Protein AF-A0A4X2LK78-F1 (afdb_monomer)

Mean predicted aligned error: 21.24 Å

Foldseek 3Di:
DDDDDDDDDPDPPVVVVVVPDDDDDDDDDDDDDDDDDDDDDDDDDDDDDDDDDPPPPVVVVVVVVVVVVVVVVVVVVVVVVVVVVVVVVVVVVVVVVVVVVVPDDPPCDDPVRVVVVVVVVVVVVVVVVVVVVVVVVVVVVVVVVVVLVVVLVVVDPVNVVVVVVVVVVVVVVVVVVVVVVVVVVVVVVVVVVVVVVVVVVVVVVVVVVVVVVVVVVVVVVVVCVVPDPVVVVVVVVVVVVLVVLLVVLVVVVVVCVVVVPPQVVDPVSVVVNVVSVPRPDDD

Solvent-accessible surface area (backbone atoms only — not comparable to full-atom values): 16956 Å² total; per-residue (Å²): 138,89,81,91,84,87,87,90,87,77,75,67,70,64,60,62,62,66,77,73,69,81,80,83,80,83,78,88,82,90,82,90,81,87,80,89,82,89,82,89,84,85,86,88,83,91,88,90,83,93,88,84,76,81,68,72,57,60,59,51,50,55,56,49,50,52,49,49,53,51,52,50,50,52,49,52,53,51,51,52,51,52,51,52,52,50,52,52,48,51,53,51,52,54,49,52,52,54,55,60,53,71,76,46,79,72,75,87,62,53,71,66,58,51,51,53,49,49,54,53,48,51,53,50,48,52,50,52,48,52,50,50,51,51,51,50,51,52,50,52,52,52,54,49,51,51,53,50,50,65,50,48,72,66,68,44,76,66,33,54,53,51,50,53,52,51,52,52,51,50,55,49,51,54,52,50,52,52,51,52,49,54,49,52,58,48,50,51,52,49,51,52,50,52,51,52,51,51,52,52,49,54,52,50,52,54,50,50,53,50,53,52,52,52,51,51,50,52,49,52,53,52,51,52,52,67,70,26,71,62,51,52,49,51,51,52,52,52,50,52,53,50,53,51,50,50,50,51,47,53,51,51,53,49,50,47,61,72,67,66,55,69,45,83,76,40,71,68,56,39,51,52,53,59,53,63,67,56,67,90,76,73,133

Sequence (283 aa):
MSGNLGAEAWGEEELVRRSLRPAPTPSGDAGNYALDTSAQRAMPGSSSRDESPPAASYRKESREEERREEDEDCNMVRQLLRIKDQIKQQLLEYKAEVEASKERPTEELAEGDLLQRIEDLERKMEGVKIELEMKTLALRRVQVAHALQKKLEKKDSESESILAILKNILTLNSSILKAQQQTRDLEEKMLEVKKKRLMFKKAGEAKLLEIQAENKKKKDELNILKNSALLTKMKKSLQKEIDSTTIIQNVFQHIVMAAKIDWAADPALKALILQLEKNLSFI

Organism: Vombatus ursinus (NCBI:txid29139)

Structure (mmCIF, N/CA/C/O backbone):
data_AF-A0A4X2LK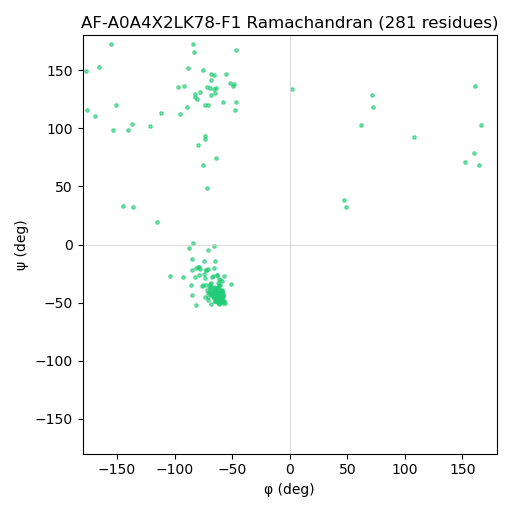78-F1
#
_entry.id   AF-A0A4X2LK78-F1
#
loop_
_atom_site.group_PDB
_atom_site.id
_atom_site.type_symbol
_atom_site.label_atom_id
_atom_site.label_alt_id
_atom_site.label_comp_id
_atom_site.label_asym_id
_atom_site.label_entity_id
_atom_site.label_seq_id
_atom_site.pdbx_PDB_ins_code
_atom_site.Cartn_x
_atom_site.Cartn_y
_atom_site.Cartn_z
_atom_site.occupancy
_atom_site.B_iso_or_equiv
_atom_site.auth_seq_id
_atom_site.auth_comp_id
_atom_site.auth_asym_id
_atom_site.auth_atom_id
_atom_site.pdbx_PDB_model_num
ATOM 1 N N . MET A 1 1 ? 41.255 22.642 12.472 1.00 43.09 1 MET A N 1
ATOM 2 C CA . MET A 1 1 ? 39.903 23.179 12.725 1.00 43.09 1 MET A CA 1
ATOM 3 C C . MET A 1 1 ? 38.983 21.994 12.935 1.00 43.09 1 MET A C 1
ATOM 5 O O . MET A 1 1 ? 38.620 21.333 11.974 1.00 43.09 1 MET A O 1
ATOM 9 N N . SER A 1 2 ? 38.747 21.657 14.200 1.00 39.56 2 SER A N 1
ATOM 10 C CA . SER A 1 2 ? 37.905 20.536 14.619 1.00 39.56 2 SER A CA 1
ATOM 11 C C . SER A 1 2 ? 36.438 20.957 14.563 1.00 39.56 2 SER A C 1
ATOM 13 O O . SER A 1 2 ? 36.078 21.970 15.158 1.00 39.56 2 SER A O 1
ATOM 15 N N . GLY A 1 3 ? 35.614 20.198 13.841 1.00 36.16 3 GLY A N 1
ATOM 16 C CA . GLY A 1 3 ? 34.162 20.351 13.795 1.00 36.16 3 GLY A CA 1
ATOM 17 C C . GLY A 1 3 ? 33.507 19.151 14.465 1.00 36.16 3 GLY A C 1
ATOM 18 O O . GLY A 1 3 ? 33.649 18.025 14.003 1.00 36.16 3 GLY A O 1
ATOM 19 N N . ASN A 1 4 ? 32.861 19.425 15.589 1.00 34.84 4 ASN A N 1
ATOM 20 C CA . ASN A 1 4 ? 32.240 18.506 16.529 1.00 34.84 4 ASN A CA 1
ATOM 21 C C . ASN A 1 4 ? 30.964 17.878 15.922 1.00 34.84 4 ASN A C 1
ATOM 23 O O . ASN A 1 4 ? 30.035 18.608 15.585 1.00 34.84 4 ASN A O 1
ATOM 27 N N . LEU A 1 5 ? 30.905 16.550 15.790 1.00 43.16 5 LEU A N 1
ATOM 28 C CA . LEU A 1 5 ? 29.695 15.789 15.446 1.00 43.16 5 LEU A CA 1
ATOM 29 C C . LEU A 1 5 ? 29.435 14.804 16.583 1.00 43.16 5 LEU A C 1
ATOM 31 O O . LEU A 1 5 ? 30.113 13.785 16.686 1.00 43.16 5 LEU A O 1
ATOM 35 N N . GLY A 1 6 ? 28.480 15.122 17.451 1.00 43.50 6 GLY A N 1
ATOM 36 C CA . GLY A 1 6 ? 28.115 14.224 18.539 1.00 43.50 6 GLY A CA 1
ATOM 37 C C . GLY A 1 6 ? 27.287 14.891 19.623 1.00 43.50 6 GLY A C 1
ATOM 38 O O . GLY A 1 6 ? 27.785 15.072 20.724 1.00 43.50 6 GLY A O 1
ATOM 39 N N . ALA A 1 7 ? 26.045 15.257 19.316 1.00 46.19 7 ALA A N 1
ATOM 40 C CA . ALA A 1 7 ? 24.964 15.399 20.292 1.00 46.19 7 ALA A CA 1
ATOM 41 C C . ALA A 1 7 ? 23.678 15.730 19.532 1.00 46.19 7 ALA A C 1
ATOM 43 O O . ALA A 1 7 ? 23.643 16.763 18.881 1.00 46.19 7 ALA A O 1
ATOM 44 N N . GLU A 1 8 ? 22.689 14.833 19.592 1.00 46.94 8 GLU A N 1
ATOM 45 C CA . GLU A 1 8 ? 21.230 15.057 19.464 1.00 46.94 8 GLU A CA 1
ATOM 46 C C . GLU A 1 8 ? 20.561 13.789 18.906 1.00 46.94 8 GLU A C 1
ATOM 48 O O . GLU A 1 8 ? 20.144 13.714 17.757 1.00 46.94 8 GLU A O 1
ATOM 53 N N . ALA A 1 9 ? 20.497 12.743 19.733 1.00 46.12 9 ALA A N 1
ATOM 54 C CA . ALA A 1 9 ? 19.723 11.532 19.438 1.00 46.12 9 ALA A CA 1
ATOM 55 C C . ALA A 1 9 ? 19.095 10.925 20.708 1.00 46.12 9 ALA A C 1
ATOM 57 O O . ALA A 1 9 ? 18.976 9.713 20.822 1.00 46.12 9 ALA A O 1
ATOM 58 N N . TRP A 1 10 ? 18.717 11.764 21.680 1.00 45.78 10 TRP A N 1
ATOM 59 C CA . TRP A 1 10 ? 18.150 11.316 22.965 1.00 45.78 10 TRP A CA 1
ATOM 60 C C . TRP A 1 10 ? 16.924 12.136 23.405 1.00 45.78 10 TRP A C 1
ATOM 62 O O . TRP A 1 10 ? 16.702 12.348 24.588 1.00 45.78 10 TRP A O 1
ATOM 72 N N . GLY A 1 11 ? 16.123 12.637 22.458 1.00 43.59 11 GLY A N 1
ATOM 73 C CA . GLY A 1 11 ? 14.942 13.456 22.777 1.00 43.59 11 GLY A CA 1
ATOM 74 C C . GLY A 1 11 ? 13.621 12.689 22.901 1.00 43.59 11 GLY A C 1
ATOM 75 O O . GLY A 1 11 ? 12.731 13.123 23.629 1.00 43.59 11 GLY A O 1
ATOM 76 N N . GLU A 1 12 ? 13.465 11.558 22.206 1.00 45.84 12 GLU A N 1
ATOM 77 C CA . GLU A 1 12 ? 12.134 10.954 22.011 1.00 45.84 12 GLU A CA 1
ATOM 78 C C . GLU A 1 12 ? 11.859 9.724 22.895 1.00 45.84 12 GLU A C 1
ATOM 80 O O . GLU A 1 12 ? 10.714 9.505 23.291 1.00 45.84 12 GLU A O 1
ATOM 85 N N . GLU A 1 13 ? 12.880 8.968 23.317 1.00 45.25 13 GLU A N 1
ATOM 86 C CA . GLU A 1 13 ? 12.677 7.806 24.206 1.00 45.25 13 GLU A CA 1
ATOM 87 C C . GLU A 1 13 ? 12.366 8.191 25.664 1.00 45.25 13 GLU A C 1
ATOM 89 O O . GLU A 1 13 ? 11.699 7.446 26.390 1.00 45.25 13 GLU A O 1
ATOM 94 N N . GLU A 1 14 ? 12.797 9.371 26.110 1.00 45.31 14 GLU A N 1
ATOM 95 C CA . GLU A 1 14 ? 12.619 9.819 27.497 1.00 45.31 14 GLU A CA 1
ATOM 96 C C . GLU A 1 14 ? 11.227 10.409 27.769 1.00 45.31 14 GLU A C 1
ATOM 98 O O . GLU A 1 14 ? 10.744 10.395 28.906 1.00 45.31 14 GLU A O 1
ATOM 103 N N . LEU A 1 15 ? 10.524 10.829 26.713 1.00 48.81 15 LEU A N 1
ATOM 104 C CA . LEU A 1 15 ? 9.134 11.280 26.785 1.00 48.81 15 LEU A CA 1
ATOM 105 C C . LEU A 1 15 ? 8.158 10.104 26.937 1.00 48.81 15 LEU A C 1
ATOM 107 O O . LEU A 1 15 ? 7.191 10.204 27.691 1.00 48.81 15 LEU A O 1
ATOM 111 N N . VAL A 1 16 ? 8.458 8.957 26.319 1.00 54.28 16 VAL A N 1
ATOM 112 C CA . VAL A 1 16 ? 7.629 7.743 26.418 1.00 54.28 16 VAL A CA 1
ATOM 113 C C . VAL A 1 16 ? 7.755 7.088 27.799 1.00 54.28 16 VAL A C 1
ATOM 115 O O . VAL A 1 16 ? 6.765 6.612 28.357 1.00 54.28 16 VAL A O 1
ATOM 118 N N . ARG A 1 17 ? 8.940 7.138 28.427 1.00 51.03 17 ARG A N 1
ATOM 119 C CA . ARG A 1 17 ? 9.147 6.593 29.785 1.00 51.03 17 ARG A CA 1
ATOM 120 C C . ARG A 1 17 ? 8.476 7.413 30.891 1.00 51.03 17 ARG A C 1
ATOM 122 O O . ARG A 1 17 ? 8.212 6.876 31.967 1.00 51.03 17 ARG A O 1
ATOM 129 N N . ARG A 1 18 ? 8.164 8.693 30.656 1.00 47.03 18 ARG A N 1
ATOM 130 C CA . ARG A 1 1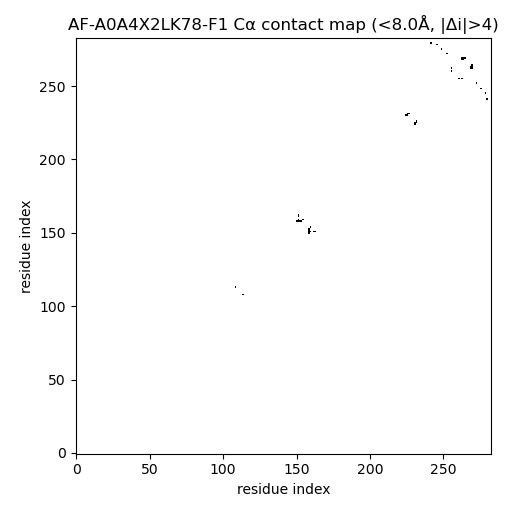8 ? 7.519 9.563 31.656 1.00 47.03 18 ARG A CA 1
ATOM 131 C C . ARG A 1 18 ? 6.003 9.359 31.774 1.00 47.03 18 ARG A C 1
ATOM 133 O O . ARG A 1 18 ? 5.447 9.694 32.816 1.00 47.03 18 ARG A O 1
ATOM 140 N N . SER A 1 19 ? 5.353 8.758 30.775 1.00 47.72 19 SER A N 1
ATOM 141 C CA . SER A 1 19 ? 3.896 8.528 30.762 1.00 47.72 19 SER A CA 1
ATOM 142 C C . SER A 1 19 ? 3.436 7.218 31.421 1.00 47.72 19 SER A C 1
ATOM 144 O O . SER A 1 19 ? 2.235 6.992 31.523 1.00 47.72 19 SER A O 1
ATOM 146 N N . LEU A 1 20 ? 4.355 6.367 31.897 1.00 43.34 20 LEU A N 1
ATOM 147 C CA . LEU A 1 20 ? 4.042 5.037 32.454 1.00 43.34 20 LEU A CA 1
ATOM 148 C C . LEU A 1 20 ? 4.359 4.880 33.953 1.00 43.34 20 LEU A C 1
ATOM 150 O O . LEU A 1 20 ? 4.464 3.760 34.449 1.00 43.34 20 LEU A O 1
ATOM 154 N N . ARG A 1 21 ? 4.498 5.976 34.710 1.00 40.31 21 ARG A N 1
ATOM 155 C CA . ARG A 1 21 ? 4.662 5.886 36.170 1.00 40.31 21 ARG A CA 1
ATOM 156 C C . ARG A 1 21 ? 3.282 5.895 36.856 1.00 40.31 21 ARG A C 1
ATOM 158 O O . ARG A 1 21 ? 2.574 6.893 36.726 1.00 40.31 21 ARG A O 1
ATOM 165 N N . PRO A 1 22 ? 2.882 4.843 37.594 1.00 44.53 22 PRO A N 1
ATOM 166 C CA . PRO A 1 22 ? 1.660 4.882 38.392 1.00 44.53 22 PRO A CA 1
ATOM 167 C C . PRO A 1 22 ? 1.823 5.855 39.570 1.00 44.53 22 PRO A C 1
ATOM 169 O O . PRO A 1 22 ?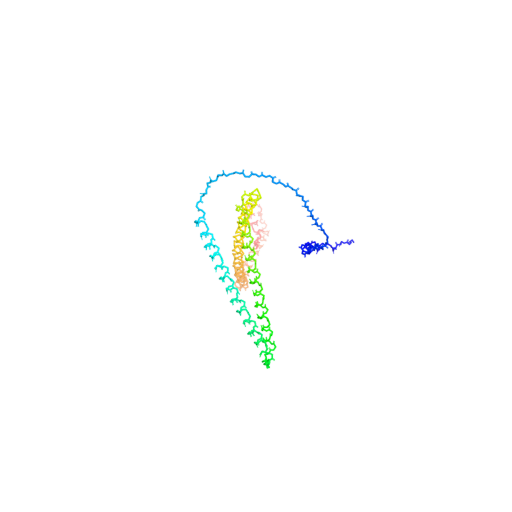 2.897 5.956 40.168 1.00 44.53 22 PRO A O 1
ATOM 172 N N . ALA A 1 23 ? 0.754 6.589 39.884 1.00 47.66 23 ALA A N 1
ATOM 173 C CA . ALA A 1 23 ? 0.695 7.489 41.032 1.00 47.66 23 ALA A CA 1
ATOM 174 C C . ALA A 1 23 ? 0.761 6.698 42.358 1.00 47.66 23 ALA A C 1
ATOM 176 O O . ALA A 1 23 ? 0.228 5.587 42.426 1.00 47.66 23 ALA A O 1
ATOM 177 N N . PRO A 1 24 ? 1.383 7.247 43.418 1.00 40.72 24 PRO A N 1
ATOM 178 C CA . PRO A 1 24 ? 1.410 6.601 44.724 1.00 40.72 24 PRO A CA 1
ATOM 179 C C . PRO A 1 24 ? 0.012 6.621 45.356 1.00 40.72 24 PRO A C 1
ATOM 181 O O . PRO A 1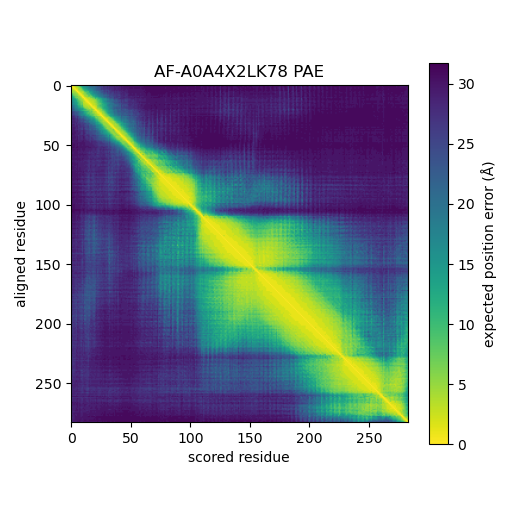 24 ? -0.674 7.643 45.357 1.00 40.72 24 PRO A O 1
ATOM 184 N N . THR A 1 25 ? -0.408 5.484 45.906 1.00 47.19 25 THR A N 1
ATOM 185 C CA . THR A 1 25 ? -1.621 5.365 46.721 1.00 47.19 25 THR A CA 1
ATOM 186 C C . THR A 1 25 ? -1.464 6.159 48.021 1.00 47.19 25 THR A C 1
ATOM 188 O O . THR A 1 25 ? -0.433 5.997 48.680 1.00 47.19 25 THR A O 1
ATOM 191 N N . PRO A 1 26 ? -2.458 6.960 48.448 1.00 40.50 26 PRO A N 1
ATOM 192 C CA . PRO A 1 26 ? -2.414 7.573 49.762 1.00 40.50 26 PRO A CA 1
ATOM 193 C C . PRO A 1 26 ? -2.691 6.517 50.837 1.00 40.50 26 PRO A C 1
ATOM 195 O O . PRO A 1 26 ? -3.733 5.863 50.857 1.00 40.50 26 PRO A O 1
ATOM 198 N N . SER A 1 27 ? -1.699 6.363 51.709 1.00 34.34 27 SER A N 1
ATOM 199 C CA . SER A 1 27 ? -1.769 5.733 53.021 1.00 34.34 27 SER A CA 1
ATOM 200 C C . SER A 1 27 ? -2.898 6.332 53.858 1.00 34.34 27 SER A C 1
ATOM 202 O O . SER A 1 27 ? -3.074 7.551 53.877 1.00 34.34 27 SER A O 1
ATOM 204 N N . GLY A 1 28 ? -3.628 5.478 54.573 1.00 34.09 28 GLY A N 1
ATOM 205 C CA . GLY A 1 28 ? -4.568 5.919 55.593 1.00 34.09 28 GLY A CA 1
ATOM 206 C C . GLY A 1 28 ? -3.856 6.535 56.793 1.00 34.09 28 GLY A C 1
ATOM 207 O O . GLY A 1 28 ? -2.766 6.094 57.144 1.00 34.09 28 GLY A O 1
ATOM 208 N N . ASP A 1 29 ? -4.498 7.525 57.411 1.00 31.78 29 ASP A N 1
ATOM 209 C CA . ASP A 1 29 ? -4.781 7.492 58.844 1.00 31.78 29 ASP A CA 1
ATOM 210 C C . ASP A 1 29 ? -5.824 8.549 59.258 1.00 31.78 29 ASP A C 1
ATOM 212 O O . ASP A 1 29 ? -5.916 9.617 58.655 1.00 31.78 29 ASP A O 1
ATOM 216 N N . ALA A 1 30 ? -6.521 8.217 60.349 1.00 30.48 30 ALA A N 1
ATOM 217 C CA . ALA A 1 30 ? -7.240 9.065 61.308 1.00 30.48 30 ALA A CA 1
ATOM 218 C C . ALA A 1 30 ? -8.559 9.784 60.932 1.00 30.48 30 ALA A C 1
ATOM 220 O O . ALA A 1 30 ? -8.632 10.609 60.025 1.00 30.48 30 ALA A O 1
ATOM 221 N N . GLY A 1 31 ? -9.577 9.598 61.792 1.00 30.05 31 GLY A N 1
ATOM 222 C CA . GLY A 1 31 ? -10.632 10.603 61.982 1.00 30.05 31 GLY A CA 1
ATOM 223 C C . GLY A 1 31 ? -11.949 10.128 62.600 1.00 30.05 31 GLY A C 1
ATOM 224 O O . GLY A 1 31 ? -12.934 9.968 61.890 1.00 30.05 31 GLY A O 1
ATOM 225 N N . ASN A 1 32 ? -11.978 9.961 63.925 1.00 34.84 32 ASN A N 1
ATOM 226 C CA . ASN A 1 32 ? -13.177 9.813 64.761 1.00 34.84 32 ASN A CA 1
ATOM 227 C C . ASN A 1 32 ? -14.253 10.881 64.492 1.00 34.84 32 ASN A C 1
ATOM 229 O O . ASN A 1 32 ? -13.937 12.064 64.572 1.00 34.84 32 ASN A O 1
ATOM 233 N N . TYR A 1 33 ? -15.526 10.474 64.416 1.00 34.38 33 TYR A N 1
ATOM 234 C CA . TYR A 1 33 ? -16.650 11.285 64.903 1.00 34.38 33 TYR A CA 1
ATOM 235 C C . TYR A 1 33 ? -17.682 10.394 65.599 1.00 34.38 33 TYR A C 1
ATOM 237 O O . TYR A 1 33 ? -18.519 9.752 64.971 1.00 34.38 33 TYR A O 1
ATOM 245 N N . ALA A 1 34 ? -17.595 10.371 66.927 1.00 34.34 34 ALA A N 1
ATOM 246 C CA . ALA A 1 34 ? -18.721 10.090 67.798 1.00 34.34 34 ALA A CA 1
ATOM 247 C C . ALA A 1 34 ? -19.514 11.392 67.969 1.00 34.34 34 ALA A C 1
ATOM 249 O O . ALA A 1 34 ? -18.923 12.411 68.324 1.00 34.34 34 ALA A O 1
ATOM 250 N N . LEU A 1 35 ? -20.829 11.358 67.758 1.00 36.41 35 LEU A N 1
ATOM 251 C CA . LEU A 1 35 ? -21.748 12.347 68.315 1.00 36.41 35 LEU A CA 1
ATOM 252 C C . LEU A 1 35 ? -22.989 11.631 68.843 1.00 36.41 35 LEU A C 1
ATOM 254 O O . LEU A 1 35 ? -23.857 11.176 68.104 1.00 36.41 35 LEU A O 1
ATOM 258 N N . ASP A 1 36 ? -22.991 11.535 70.163 1.00 31.70 36 ASP A N 1
ATOM 259 C CA . ASP A 1 36 ? -24.137 11.374 71.037 1.00 31.70 36 ASP A CA 1
ATOM 260 C C . ASP A 1 36 ? -24.910 12.705 71.075 1.00 31.70 36 ASP A C 1
ATOM 262 O O . ASP A 1 36 ? -24.297 13.770 71.187 1.00 31.70 36 ASP A O 1
ATOM 266 N N . THR A 1 37 ? -26.240 12.684 70.982 1.00 37.16 37 THR A N 1
ATOM 267 C CA . THR A 1 37 ? -27.080 13.781 71.490 1.00 37.16 37 THR A CA 1
ATOM 268 C C . THR A 1 37 ? -28.466 13.250 71.844 1.00 37.16 37 THR A C 1
ATOM 270 O O . THR A 1 37 ? -29.355 13.116 71.005 1.00 37.16 37 THR A O 1
ATOM 273 N N . SER A 1 38 ? -28.648 12.990 73.135 1.00 37.06 38 SER A N 1
ATOM 274 C CA . SER A 1 38 ? -29.952 12.921 73.788 1.00 37.06 38 SER A CA 1
ATOM 275 C C . SER A 1 38 ? -30.490 14.332 74.053 1.00 37.06 38 SER A C 1
ATOM 277 O O . SER A 1 38 ? -29.802 15.143 74.666 1.00 37.06 38 SER A O 1
ATOM 279 N N . ALA A 1 39 ? -31.746 14.603 73.688 1.00 36.44 39 ALA A N 1
ATOM 280 C CA . ALA A 1 39 ? -32.558 15.649 74.315 1.00 36.44 39 ALA A CA 1
ATOM 281 C C . ALA A 1 39 ? -34.053 15.285 74.251 1.00 36.44 39 ALA A C 1
ATOM 283 O O . ALA A 1 39 ? -34.635 15.089 73.188 1.00 36.44 39 ALA A O 1
ATOM 284 N N . GLN A 1 40 ? -34.656 15.172 75.433 1.00 38.53 40 GLN A N 1
ATOM 285 C CA . GLN A 1 40 ? -36.080 14.950 75.699 1.00 38.53 40 GLN A CA 1
ATOM 286 C C . GLN A 1 40 ? -36.888 16.247 75.474 1.00 38.53 40 GLN A C 1
ATOM 288 O O . GLN A 1 40 ? -36.379 17.318 75.791 1.00 38.53 40 GLN A O 1
ATOM 293 N N . ARG A 1 41 ? -38.174 16.176 75.071 1.00 31.92 41 ARG A N 1
ATOM 294 C CA . ARG A 1 41 ? -39.362 16.195 75.974 1.00 31.92 41 ARG A CA 1
ATOM 295 C C . ARG A 1 41 ? -40.694 16.570 75.268 1.00 31.92 41 ARG A C 1
ATOM 297 O O . ARG A 1 41 ? -40.774 17.575 74.582 1.00 31.92 41 ARG A O 1
ATOM 304 N N . ALA A 1 42 ? -41.732 15.802 75.629 1.00 33.41 42 ALA A N 1
ATOM 305 C CA . ALA A 1 42 ? -43.159 16.130 75.854 1.00 33.41 42 ALA A CA 1
ATOM 306 C C . ALA A 1 42 ? -44.164 16.474 74.713 1.00 33.41 42 ALA A C 1
ATOM 308 O O . ALA A 1 42 ? -44.109 17.507 74.062 1.00 33.41 42 ALA A O 1
ATOM 309 N N . MET A 1 43 ? -45.173 15.587 74.661 1.00 38.00 43 MET A N 1
ATOM 310 C CA . MET A 1 43 ? -46.585 15.614 74.195 1.00 38.00 43 MET A CA 1
ATOM 311 C C . MET A 1 43 ? -47.408 16.846 74.676 1.00 38.00 43 MET A C 1
ATOM 313 O O . MET A 1 43 ? -46.943 17.461 75.640 1.00 38.00 43 MET A O 1
ATOM 317 N N . PRO A 1 44 ? -48.633 17.181 74.153 1.00 44.34 44 PRO A N 1
ATOM 318 C CA . PRO A 1 44 ? -49.780 16.250 73.975 1.00 44.34 44 PRO A CA 1
ATOM 319 C C . PRO A 1 44 ? -50.865 16.533 72.892 1.00 44.34 44 PRO A C 1
ATOM 321 O O . PRO A 1 44 ? -50.956 17.616 72.333 1.00 44.34 44 PRO A O 1
ATOM 324 N N . GLY A 1 45 ? -51.777 15.557 72.706 1.00 32.38 45 GLY A N 1
ATOM 325 C CA . GLY A 1 45 ? -53.223 15.822 72.531 1.00 32.38 45 GLY A CA 1
ATOM 326 C C . GLY A 1 45 ? -53.885 15.646 71.147 1.00 32.38 45 GLY A C 1
ATOM 327 O O . GLY A 1 45 ? -53.976 16.589 70.379 1.00 32.38 45 GLY A O 1
ATOM 328 N N . SER A 1 46 ? -54.431 14.445 70.913 1.00 35.03 46 SER A N 1
ATOM 329 C CA . SER A 1 46 ? -55.618 14.035 70.112 1.00 35.03 46 SER A CA 1
ATOM 330 C C . SER A 1 46 ? -56.461 15.053 69.302 1.00 35.03 46 SER A C 1
ATOM 332 O O . SER A 1 46 ? -56.998 15.987 69.888 1.00 35.03 46 SER A O 1
ATOM 334 N N . SER A 1 47 ? -56.793 14.722 68.037 1.00 32.16 47 SER A N 1
ATOM 335 C CA . SER A 1 47 ? -58.180 14.622 67.502 1.00 32.16 47 SER A CA 1
ATOM 336 C C . SER A 1 47 ? -58.207 14.152 66.028 1.00 32.16 47 SER A C 1
ATOM 338 O O . SER A 1 47 ? -57.283 14.394 65.261 1.00 32.16 47 SER A O 1
ATOM 340 N N . SER A 1 48 ? -59.277 13.447 65.673 1.00 39.25 48 SER A N 1
ATOM 341 C CA . SER A 1 48 ? -59.564 12.594 64.507 1.00 39.25 48 SER A CA 1
ATOM 342 C C . SER A 1 48 ? -60.165 13.283 63.266 1.00 39.25 48 SER A C 1
ATOM 344 O O . SER A 1 48 ? -60.970 14.199 63.439 1.00 39.25 48 SER A O 1
ATOM 346 N N . ARG A 1 49 ? -59.905 12.725 62.064 1.00 35.72 49 ARG A N 1
ATOM 347 C CA . ARG A 1 49 ? -60.832 12.389 60.934 1.00 35.72 49 ARG A CA 1
ATOM 348 C C . ARG A 1 49 ? -59.991 12.098 59.672 1.00 35.72 49 ARG A C 1
ATOM 350 O O . ARG A 1 49 ? -59.238 12.959 59.246 1.00 35.72 49 ARG A O 1
ATOM 357 N N . ASP A 1 50 ? -59.810 10.836 59.287 1.00 35.66 50 ASP A N 1
ATOM 358 C CA . ASP A 1 50 ? -60.600 10.045 58.316 1.00 35.66 50 ASP A CA 1
ATOM 359 C C . ASP A 1 50 ? -60.615 10.600 56.880 1.00 35.66 50 ASP A C 1
ATOM 361 O O . ASP A 1 50 ? -61.341 11.544 56.594 1.00 35.66 50 ASP A O 1
ATOM 365 N N . GLU A 1 51 ? -59.826 9.971 55.997 1.00 35.91 51 GLU A N 1
ATOM 366 C CA . GLU A 1 51 ? -60.250 9.462 54.678 1.00 35.91 51 GLU A CA 1
ATOM 367 C C . GLU A 1 51 ? -59.130 8.564 54.098 1.00 35.91 51 GLU A C 1
ATOM 369 O O . GLU A 1 51 ? -58.032 9.016 53.778 1.00 35.91 51 GLU A O 1
ATOM 374 N N . SER A 1 52 ? -59.391 7.252 54.028 1.00 44.47 52 SER A N 1
ATOM 375 C CA . SER A 1 52 ? -58.489 6.222 53.483 1.00 44.47 52 SER A CA 1
ATOM 376 C C . SER A 1 52 ? -58.842 5.881 52.026 1.00 44.47 52 SER A C 1
ATOM 378 O O . SER A 1 52 ? -60.010 5.601 51.755 1.00 44.47 52 SER A O 1
ATOM 380 N N . PRO A 1 53 ? -57.866 5.767 51.102 1.00 55.62 53 PRO A N 1
ATOM 381 C CA . PRO A 1 53 ? -58.027 5.045 49.839 1.00 55.62 53 PRO A CA 1
ATOM 382 C C . PRO A 1 53 ? -57.798 3.527 50.031 1.00 55.62 53 PRO A C 1
ATOM 384 O O . PRO A 1 53 ? -57.260 3.103 51.059 1.00 55.62 53 PRO A O 1
ATOM 387 N N . PRO A 1 54 ? -58.175 2.667 49.062 1.00 47.44 54 PRO A N 1
ATOM 388 C CA . PRO A 1 54 ? -58.207 1.217 49.244 1.00 47.44 54 PRO A CA 1
ATOM 389 C C . PRO A 1 54 ? -56.792 0.609 49.258 1.00 47.44 54 PRO A C 1
ATOM 391 O O . PRO A 1 54 ? -56.257 0.173 48.241 1.00 47.44 54 PRO A O 1
ATOM 394 N N . ALA A 1 55 ? -56.199 0.508 50.448 1.00 51.41 55 ALA A N 1
ATOM 395 C CA . ALA A 1 55 ? -54.880 -0.084 50.706 1.00 51.41 55 ALA A CA 1
ATOM 396 C C . ALA A 1 55 ? -54.781 -1.607 50.433 1.00 51.41 55 ALA A C 1
ATOM 398 O O . ALA A 1 55 ? -53.719 -2.205 50.601 1.00 51.41 55 ALA A O 1
ATOM 399 N N . ALA A 1 56 ? -55.873 -2.260 50.021 1.00 49.22 56 ALA A N 1
ATOM 400 C CA . ALA A 1 56 ? -55.926 -3.711 49.829 1.00 49.22 56 ALA A CA 1
ATOM 401 C C . ALA A 1 56 ? -55.419 -4.190 48.452 1.00 49.22 56 ALA A C 1
ATOM 403 O O . ALA A 1 56 ? -55.027 -5.352 48.343 1.00 49.22 56 ALA A O 1
ATOM 404 N N . SER A 1 57 ? -55.401 -3.323 47.428 1.00 47.00 57 SER A N 1
ATOM 405 C CA . SER A 1 57 ? -54.905 -3.663 46.077 1.00 47.00 57 SER A CA 1
ATOM 406 C C . SER A 1 57 ? -53.380 -3.576 46.007 1.00 47.00 57 SER A C 1
ATOM 408 O O . SER A 1 57 ? -52.708 -4.561 45.711 1.00 47.00 57 SER A O 1
ATOM 410 N N . TYR A 1 58 ? -52.824 -2.442 46.439 1.00 46.28 58 TYR A N 1
ATOM 411 C CA . TYR A 1 58 ? -51.382 -2.182 46.427 1.00 46.28 58 TYR A CA 1
ATOM 412 C C . TYR A 1 58 ? -50.588 -3.151 47.311 1.00 46.28 58 TYR A C 1
ATOM 414 O O . TYR A 1 58 ? -49.486 -3.552 46.967 1.00 46.28 58 TYR A O 1
ATOM 422 N N . ARG A 1 59 ? -51.160 -3.607 48.434 1.00 49.19 59 ARG A N 1
ATOM 423 C CA . ARG A 1 59 ? -50.492 -4.557 49.339 1.00 49.19 59 ARG A CA 1
ATOM 424 C C . ARG A 1 59 ? -50.412 -5.983 48.780 1.00 49.19 59 ARG A C 1
ATOM 426 O O . ARG A 1 59 ? -49.592 -6.767 49.250 1.00 49.19 59 ARG A O 1
ATOM 433 N N . LYS A 1 60 ? -51.282 -6.343 47.829 1.00 48.91 60 LYS A N 1
ATOM 434 C CA . LYS A 1 60 ? -51.218 -7.634 47.128 1.00 48.91 60 LYS A CA 1
ATOM 435 C C . LYS A 1 60 ? -50.260 -7.568 45.946 1.00 48.91 60 LYS A C 1
ATOM 437 O O . LYS A 1 60 ? -49.443 -8.470 45.833 1.00 48.91 60 LYS A O 1
ATOM 442 N N . GLU A 1 61 ? -50.305 -6.490 45.163 1.00 50.03 61 GLU A N 1
ATOM 443 C CA . GLU A 1 61 ? -49.366 -6.259 44.056 1.00 50.03 61 GLU A CA 1
ATOM 444 C C . GLU A 1 61 ? -47.927 -6.112 44.557 1.00 50.03 61 GLU A C 1
ATOM 446 O O . GLU A 1 61 ? -47.080 -6.859 44.096 1.00 50.03 61 GLU A O 1
ATOM 451 N N . SER A 1 62 ? -47.644 -5.304 45.589 1.00 55.06 62 SER A N 1
ATOM 452 C CA . SER A 1 62 ? -46.283 -5.203 46.153 1.00 55.06 62 SER A CA 1
ATOM 453 C C . SER A 1 62 ? -45.756 -6.534 46.693 1.00 55.06 62 SER A C 1
ATOM 455 O O . SER A 1 62 ? -44.580 -6.828 46.548 1.00 55.06 62 SER A O 1
ATOM 457 N N . ARG A 1 63 ? -46.626 -7.380 47.259 1.00 53.34 63 ARG A N 1
ATOM 458 C CA . ARG A 1 63 ? -46.242 -8.709 47.761 1.00 53.34 63 ARG A CA 1
ATOM 459 C C . ARG A 1 63 ? -46.094 -9.743 46.640 1.00 53.34 63 ARG A C 1
ATOM 461 O O . ARG A 1 63 ? -45.507 -10.798 46.847 1.00 53.34 63 ARG A O 1
ATOM 468 N N . GLU A 1 64 ? -46.703 -9.523 45.480 1.00 54.03 64 GLU A N 1
ATOM 469 C CA . GLU A 1 64 ? -46.522 -10.350 44.282 1.00 54.03 64 GLU A CA 1
ATOM 470 C C . GLU A 1 64 ? -45.309 -9.900 43.466 1.00 54.03 64 GLU A C 1
ATOM 472 O O . GLU A 1 64 ? -44.609 -10.763 42.954 1.00 54.03 64 GLU A O 1
ATOM 477 N N . GLU A 1 65 ? -45.018 -8.600 43.416 1.00 53.72 65 GLU A N 1
ATOM 478 C CA . GLU A 1 65 ? -43.798 -8.016 42.847 1.00 53.72 65 GLU A CA 1
ATOM 479 C C . GLU A 1 65 ? -42.562 -8.435 43.660 1.00 53.72 65 GLU A C 1
ATOM 481 O O . GLU A 1 65 ? -41.632 -8.984 43.085 1.00 53.72 65 GLU A O 1
ATOM 486 N N . GLU A 1 66 ? -42.600 -8.319 44.998 1.00 54.66 66 GLU A N 1
ATOM 487 C CA . GLU A 1 66 ? -41.535 -8.813 45.893 1.00 54.66 66 GLU A CA 1
ATOM 488 C C . GLU A 1 66 ? -41.324 -10.325 45.735 1.00 54.66 66 GLU A C 1
ATOM 490 O O . GLU A 1 66 ? -40.192 -10.786 45.685 1.00 54.66 66 GLU A O 1
ATOM 495 N N . ARG A 1 67 ? -42.398 -11.115 45.579 1.00 52.91 67 ARG A N 1
ATOM 496 C CA . ARG A 1 67 ? -42.273 -12.561 45.316 1.00 52.91 67 ARG A CA 1
ATOM 497 C C . ARG A 1 67 ? -41.700 -12.871 43.933 1.00 52.91 67 ARG A C 1
ATOM 499 O O . ARG A 1 67 ? -41.002 -13.867 43.798 1.00 52.91 67 ARG A O 1
ATOM 506 N N . ARG A 1 68 ? -41.980 -12.049 42.916 1.00 57.47 68 ARG A N 1
ATOM 507 C CA . ARG A 1 68 ? -41.387 -12.188 41.575 1.00 57.47 68 ARG A CA 1
ATOM 508 C C . ARG A 1 68 ? -39.907 -11.809 41.580 1.00 57.47 68 ARG A C 1
ATOM 510 O O . ARG A 1 68 ? -39.122 -12.538 40.987 1.00 57.47 68 ARG A O 1
ATOM 517 N N . GLU A 1 69 ? -39.525 -10.739 42.276 1.00 57.34 69 GLU A N 1
ATOM 518 C CA . GLU A 1 69 ? -38.118 -10.364 42.480 1.00 57.34 69 GLU A CA 1
ATOM 519 C C . GLU A 1 69 ? -37.364 -11.433 43.290 1.00 57.34 69 GLU A C 1
ATOM 521 O O . GLU A 1 69 ? -36.281 -11.850 42.888 1.00 57.34 69 GLU A O 1
ATOM 526 N N . GLU A 1 70 ? -37.957 -11.968 44.363 1.00 58.25 70 GLU A N 1
ATOM 527 C CA . GLU A 1 70 ? -37.386 -13.079 45.138 1.00 58.25 70 GLU A CA 1
ATOM 528 C C . GLU A 1 70 ? -37.239 -14.363 44.300 1.00 58.25 70 GLU A C 1
ATOM 530 O O . GLU A 1 70 ? -36.242 -15.080 44.437 1.00 58.25 70 GLU A O 1
ATOM 535 N N . ASP A 1 71 ? -38.200 -14.661 43.417 1.00 65.12 71 ASP A N 1
ATOM 536 C CA . ASP A 1 71 ? -38.156 -15.810 42.504 1.00 65.12 71 ASP A CA 1
ATOM 537 C C . ASP A 1 71 ? -37.074 -15.641 41.417 1.00 65.12 71 ASP A C 1
ATOM 539 O O . ASP A 1 71 ? -36.380 -16.608 41.072 1.00 65.12 71 ASP A O 1
ATOM 543 N N . GLU A 1 72 ? -36.882 -14.423 40.898 1.00 64.88 72 GLU A N 1
ATOM 544 C CA . GLU A 1 72 ? -35.816 -14.080 39.948 1.00 64.88 72 GLU A CA 1
ATOM 545 C C . GLU A 1 72 ? -34.425 -14.131 40.598 1.00 64.88 72 GLU A C 1
ATOM 547 O O . GLU A 1 72 ? -33.504 -14.736 40.034 1.00 64.88 72 GLU A O 1
ATOM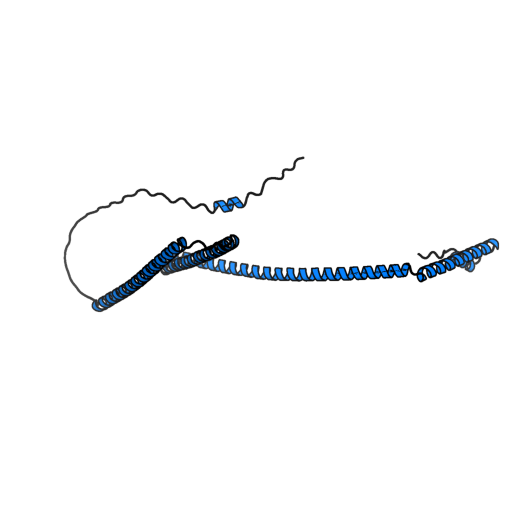 552 N N . ASP A 1 73 ? -34.284 -13.614 41.819 1.00 71.00 73 ASP A N 1
ATOM 553 C CA . ASP A 1 73 ? -33.058 -13.708 42.613 1.00 71.00 73 ASP A CA 1
ATOM 554 C C . ASP A 1 73 ? -32.742 -15.165 42.983 1.00 71.00 73 ASP A C 1
ATOM 556 O O . ASP A 1 73 ? -31.603 -15.624 42.837 1.00 71.00 73 ASP A O 1
ATOM 560 N N . CYS A 1 74 ? -33.750 -15.956 43.364 1.00 71.12 74 CYS A N 1
ATOM 561 C CA . CYS A 1 74 ? -33.598 -17.394 43.598 1.00 71.12 74 CYS A CA 1
ATOM 562 C C . CYS A 1 74 ? -33.165 -18.151 42.330 1.00 71.12 74 CYS A C 1
ATOM 564 O O . CYS A 1 74 ? -32.399 -19.120 42.415 1.00 71.12 74 CYS A O 1
ATOM 566 N N . ASN A 1 75 ? -33.625 -17.728 41.149 1.00 82.12 75 ASN A N 1
ATOM 567 C CA . ASN A 1 75 ? -33.216 -18.294 39.862 1.00 82.12 75 ASN A CA 1
ATOM 568 C C . ASN A 1 75 ? -31.765 -17.913 39.514 1.00 82.12 75 ASN A C 1
ATOM 570 O O . ASN A 1 75 ? -30.972 -18.791 39.164 1.00 82.12 75 ASN A O 1
ATOM 574 N N . MET A 1 76 ? -31.378 -16.647 39.694 1.00 86.25 76 MET A N 1
ATOM 575 C CA . MET A 1 76 ? -30.000 -16.172 39.512 1.00 86.25 76 MET A CA 1
ATOM 576 C C . MET A 1 76 ? -29.023 -16.916 40.433 1.00 86.25 76 MET A C 1
ATOM 578 O O . MET A 1 76 ? -28.013 -17.457 39.979 1.00 86.25 76 MET A O 1
ATOM 582 N N . VAL A 1 77 ? -29.349 -17.032 41.722 1.00 89.06 77 VAL A N 1
ATOM 583 C CA . VAL A 1 77 ? -28.539 -17.765 42.707 1.00 89.06 77 VAL A CA 1
ATOM 584 C C . VAL A 1 77 ? -28.404 -19.242 42.322 1.00 89.06 77 VAL A C 1
ATOM 586 O O . VAL A 1 77 ? -27.313 -19.812 42.410 1.00 89.06 77 VAL A O 1
ATOM 589 N N . ARG A 1 78 ? -29.474 -19.872 41.820 1.00 89.75 78 ARG A N 1
ATOM 590 C CA . ARG A 1 78 ? -29.443 -21.263 41.338 1.00 89.75 78 ARG A CA 1
ATOM 591 C C . ARG A 1 78 ? -28.543 -21.434 40.112 1.00 89.75 78 ARG A C 1
ATOM 593 O O . ARG A 1 78 ? -27.812 -22.423 40.028 1.00 89.75 78 ARG A O 1
ATOM 600 N N . GLN A 1 79 ? -28.561 -20.482 39.180 1.00 90.25 79 GLN A N 1
ATOM 601 C CA . GLN A 1 79 ? -27.668 -20.479 38.017 1.00 90.25 79 GLN A CA 1
ATOM 602 C C . GLN A 1 79 ? -26.203 -20.304 38.433 1.00 90.25 79 GLN A C 1
ATOM 604 O O . GLN A 1 79 ? -25.342 -21.052 37.970 1.00 90.25 79 GLN A O 1
ATOM 609 N N . LEU A 1 80 ? -25.922 -19.391 39.364 1.00 91.56 80 LEU A N 1
ATOM 610 C CA . LEU A 1 80 ? -24.577 -19.181 39.905 1.00 91.56 80 LEU A CA 1
ATOM 611 C C . LEU A 1 80 ? -24.044 -20.423 40.628 1.00 91.56 80 LEU A C 1
ATOM 613 O O . LEU A 1 80 ? -22.889 -20.797 40.430 1.00 91.56 80 LEU A O 1
ATOM 617 N N . LEU A 1 81 ? -24.878 -21.107 41.417 1.00 91.25 81 LEU A N 1
ATOM 618 C CA . LEU A 1 81 ? -24.503 -22.365 42.072 1.00 91.25 81 LEU A CA 1
ATOM 619 C C . LEU A 1 81 ? -24.168 -23.459 41.053 1.00 91.25 81 LEU A C 1
ATOM 621 O O . LEU A 1 81 ? -23.148 -24.131 41.200 1.00 91.25 81 LEU A O 1
ATOM 625 N N . ARG A 1 82 ? -24.964 -23.579 39.984 1.00 94.00 82 ARG A N 1
ATOM 626 C CA . ARG A 1 82 ? -24.703 -24.519 38.887 1.00 94.00 82 ARG A CA 1
ATOM 627 C C . ARG A 1 82 ? -23.363 -24.237 38.204 1.00 94.00 82 ARG A C 1
ATOM 629 O O . ARG A 1 82 ? -22.599 -25.168 37.974 1.00 94.00 82 ARG A O 1
ATOM 636 N N . ILE A 1 83 ? -23.061 -22.970 37.919 1.00 94.06 83 ILE A N 1
ATOM 637 C CA . ILE A 1 83 ? -21.785 -22.559 37.312 1.00 94.06 83 ILE A CA 1
ATOM 638 C C . ILE A 1 83 ? -20.617 -22.824 38.270 1.00 94.06 83 ILE A C 1
ATOM 640 O O . ILE A 1 83 ? -19.587 -23.350 37.857 1.00 94.06 83 ILE A O 1
ATOM 644 N N . LYS A 1 84 ? -20.775 -22.524 39.564 1.00 94.75 84 LYS A N 1
ATOM 645 C CA . LYS A 1 84 ? -19.766 -22.813 40.593 1.00 94.75 84 LYS A CA 1
ATOM 646 C C . LYS A 1 84 ? -19.438 -24.306 40.644 1.00 94.75 84 LYS A C 1
ATOM 648 O O . LYS A 1 84 ? -18.266 -24.672 40.708 1.00 94.75 84 LYS A O 1
ATOM 653 N N . ASP A 1 85 ? -20.455 -25.163 40.605 1.00 95.06 85 ASP A N 1
ATOM 654 C CA . ASP A 1 85 ? -20.266 -26.614 40.623 1.00 95.06 85 ASP A CA 1
ATOM 655 C C . ASP A 1 85 ? -19.638 -27.121 39.309 1.00 95.06 85 ASP A C 1
ATOM 657 O O . ASP A 1 85 ? -18.750 -27.970 39.357 1.00 95.06 85 ASP A O 1
ATOM 661 N N . GLN A 1 86 ? -19.990 -26.540 38.154 1.00 93.44 86 GLN A N 1
ATOM 662 C CA . GLN A 1 86 ? -19.331 -26.817 36.866 1.00 93.44 86 GLN A CA 1
ATOM 663 C C . GLN A 1 86 ? -17.841 -26.452 36.881 1.00 93.44 86 GLN A C 1
ATOM 665 O O . GLN A 1 86 ? -17.008 -27.267 36.493 1.00 93.44 86 GLN A O 1
ATOM 670 N N . ILE A 1 87 ? -17.487 -25.263 37.377 1.00 94.94 87 ILE A N 1
ATOM 671 C CA . ILE A 1 87 ? -16.088 -24.820 37.491 1.00 94.94 87 ILE A CA 1
ATOM 672 C C . ILE A 1 87 ? -15.316 -25.731 38.447 1.00 94.94 87 ILE A C 1
ATOM 674 O O . ILE A 1 87 ? -14.183 -26.116 38.165 1.00 94.94 87 ILE A O 1
ATOM 678 N N . LYS A 1 88 ? -15.928 -26.103 39.577 1.00 94.62 88 LYS A N 1
ATOM 679 C CA . LYS A 1 88 ? -15.321 -27.021 40.545 1.00 94.62 88 LYS A CA 1
ATOM 680 C C . LYS A 1 88 ? -15.035 -28.385 39.916 1.00 94.62 88 LYS A C 1
ATOM 682 O O . LYS A 1 88 ? -13.965 -28.939 40.155 1.00 94.62 88 LYS A O 1
ATOM 687 N N . GLN A 1 89 ? -15.963 -28.896 39.110 1.00 94.75 89 GLN A N 1
ATOM 688 C CA . GLN A 1 89 ? -15.798 -30.154 38.390 1.00 94.75 89 GLN A CA 1
ATOM 689 C C . GLN A 1 89 ? -14.667 -30.068 37.355 1.00 94.75 89 GLN A C 1
ATOM 691 O O . GLN A 1 89 ? -13.765 -30.900 37.379 1.00 94.75 89 GLN A O 1
ATOM 696 N N . GLN A 1 90 ? -14.643 -29.016 36.531 1.00 92.81 90 GLN A N 1
ATOM 697 C CA . GLN A 1 90 ? -13.568 -28.794 35.556 1.00 92.81 90 GLN A CA 1
ATOM 698 C C . GLN A 1 90 ? -12.192 -28.686 36.229 1.00 92.81 90 GLN A C 1
ATOM 700 O O . GLN A 1 90 ? -11.220 -29.260 35.752 1.00 92.81 90 GLN A O 1
ATOM 705 N N . LEU A 1 91 ? -12.095 -28.002 37.374 1.00 92.50 91 LEU A N 1
ATOM 706 C CA . LEU A 1 91 ? -10.852 -27.910 38.150 1.00 92.50 91 LEU A CA 1
ATOM 707 C C . LEU A 1 91 ? -10.365 -29.270 38.662 1.00 92.50 91 LEU A C 1
ATOM 709 O O . LEU A 1 91 ? -9.158 -29.512 38.700 1.00 92.50 91 LEU A O 1
ATOM 713 N N . LEU A 1 92 ? -11.285 -30.139 39.085 1.00 94.75 92 LEU A N 1
ATOM 714 C CA . LEU A 1 92 ? -10.950 -31.492 39.523 1.00 94.75 92 LEU A CA 1
ATOM 715 C C . LEU A 1 92 ? -10.471 -32.354 38.352 1.00 94.75 92 LEU A C 1
ATOM 717 O O . LEU A 1 92 ? -9.472 -33.052 38.503 1.00 94.75 92 LEU A O 1
ATOM 721 N N . GLU A 1 93 ? -11.131 -32.263 37.197 1.00 92.88 93 GLU A N 1
ATOM 722 C CA . GLU A 1 93 ? -10.745 -32.965 35.966 1.00 92.88 93 GLU A CA 1
ATOM 723 C C . GLU A 1 93 ? -9.356 -32.532 35.486 1.00 92.88 93 GLU A C 1
ATOM 725 O O . GLU A 1 93 ? -8.480 -33.379 35.323 1.00 92.88 93 GLU A O 1
ATOM 730 N N . TYR A 1 94 ? -9.102 -31.222 35.384 1.00 89.88 94 TYR A N 1
ATOM 731 C CA . TYR A 1 94 ? -7.779 -30.696 35.033 1.00 89.88 94 TYR A CA 1
ATOM 732 C C . TYR A 1 94 ? -6.701 -31.116 36.035 1.00 89.88 94 TYR A C 1
ATOM 734 O O . TYR A 1 94 ? -5.599 -31.488 35.639 1.00 89.88 94 TYR A O 1
ATOM 742 N N . LYS A 1 95 ? -6.998 -31.083 37.342 1.00 92.94 95 LYS A N 1
ATOM 743 C CA . LYS A 1 95 ? -6.053 -31.544 38.368 1.00 92.94 95 LYS A CA 1
ATOM 744 C C . LYS A 1 95 ? -5.728 -33.031 38.194 1.00 92.94 95 LYS A C 1
ATOM 746 O O . LYS A 1 95 ? -4.557 -33.391 38.259 1.00 92.94 95 LYS A O 1
ATOM 751 N N . ALA A 1 96 ? -6.731 -33.878 37.973 1.00 90.19 96 ALA A N 1
ATOM 752 C CA . ALA A 1 96 ? -6.529 -35.309 37.761 1.00 90.19 96 ALA A CA 1
ATOM 753 C C . ALA A 1 96 ? -5.723 -35.590 36.481 1.00 90.19 96 ALA A C 1
ATOM 755 O O . ALA A 1 96 ? -4.827 -36.429 36.498 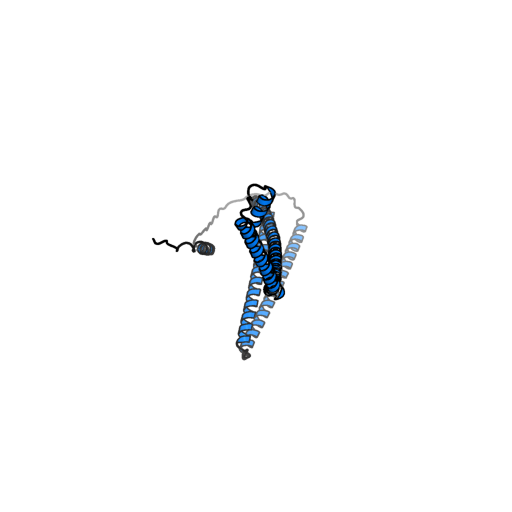1.00 90.19 96 ALA A O 1
ATOM 756 N N . GLU A 1 97 ? -5.989 -34.857 35.399 1.00 86.81 97 GLU A N 1
ATOM 757 C CA . GLU A 1 97 ? -5.253 -34.971 34.137 1.00 86.81 97 GLU A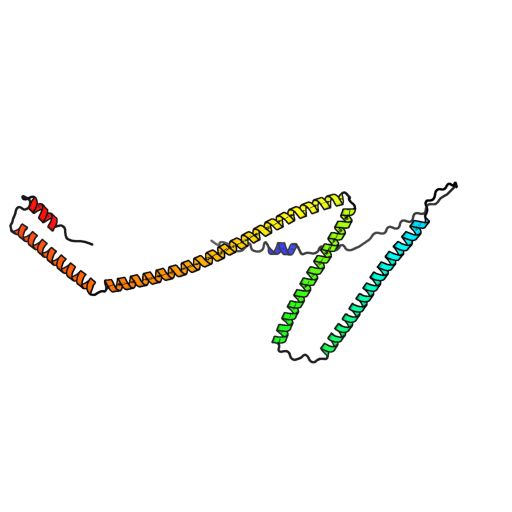 CA 1
ATOM 758 C C . GLU A 1 97 ? -3.781 -34.555 34.284 1.00 86.81 97 GLU A C 1
ATOM 760 O O . GLU A 1 97 ? -2.891 -35.245 33.784 1.00 86.81 97 GLU A O 1
ATOM 765 N N . VAL A 1 98 ? -3.509 -33.480 35.033 1.00 84.75 98 VAL A N 1
ATOM 766 C CA . VAL A 1 98 ? -2.143 -33.046 35.358 1.00 84.75 98 VAL A CA 1
ATOM 767 C C . VAL A 1 98 ? -1.407 -34.111 36.170 1.00 84.75 98 VAL A C 1
ATOM 769 O O . VAL A 1 98 ? -0.276 -34.445 35.824 1.00 84.75 98 VAL A O 1
ATOM 772 N N . GLU A 1 99 ? -2.018 -34.686 37.207 1.00 84.75 99 GLU A N 1
ATOM 773 C CA . GLU A 1 99 ? -1.369 -35.751 37.989 1.00 84.75 99 GLU A CA 1
ATOM 774 C C . GLU A 1 99 ? -1.132 -37.018 37.146 1.00 84.75 99 GLU A C 1
ATOM 776 O O . GLU A 1 99 ? -0.018 -37.537 37.122 1.00 84.75 99 GLU A O 1
ATOM 781 N N . ALA A 1 100 ? -2.108 -37.443 36.339 1.00 81.94 100 ALA A N 1
ATOM 782 C CA . ALA A 1 100 ? -1.962 -38.579 35.422 1.00 81.94 100 ALA A CA 1
ATOM 783 C C . ALA A 1 100 ? -0.940 -38.336 34.290 1.00 81.94 100 ALA A C 1
ATOM 785 O O . ALA A 1 100 ? -0.458 -39.278 33.659 1.00 81.94 100 ALA A O 1
ATOM 786 N N . SER A 1 101 ? -0.614 -37.078 33.979 1.00 72.50 101 SER A N 1
ATOM 787 C CA . SER A 1 101 ? 0.445 -36.737 33.020 1.00 72.50 101 SER A CA 1
ATOM 788 C C . SER A 1 101 ? 1.854 -36.842 33.614 1.00 72.50 101 SER A C 1
ATOM 790 O O . SER A 1 101 ? 2.786 -37.125 32.870 1.00 72.50 101 SER A O 1
ATOM 792 N N . LYS A 1 102 ? 2.017 -36.691 34.938 1.00 71.81 102 LYS A N 1
ATOM 793 C CA . LYS A 1 102 ? 3.319 -36.827 35.623 1.00 71.81 102 LYS A CA 1
ATOM 794 C C . LYS A 1 102 ? 3.785 -38.279 35.741 1.00 71.81 102 LYS A C 1
ATOM 796 O O . LYS A 1 102 ? 4.982 -38.528 35.817 1.00 71.81 102 LYS A O 1
ATOM 801 N N . GLU A 1 103 ? 2.845 -39.222 35.793 1.00 64.56 103 GLU A N 1
ATOM 802 C CA . GLU A 1 103 ? 3.117 -40.663 35.913 1.00 64.56 103 GLU A CA 1
ATOM 803 C C . GLU A 1 103 ? 3.386 -41.343 34.562 1.00 64.56 103 GLU A C 1
ATOM 805 O O . GLU A 1 103 ? 3.860 -42.480 34.520 1.00 64.56 103 GLU A O 1
ATOM 810 N N . ARG A 1 104 ? 3.106 -40.659 33.445 1.00 58.47 104 ARG A N 1
ATOM 811 C CA . ARG A 1 104 ? 3.470 -41.144 32.113 1.00 58.47 104 ARG A CA 1
ATOM 812 C C . ARG A 1 104 ? 4.936 -40.791 31.845 1.00 58.47 104 ARG A C 1
ATOM 814 O O . ARG A 1 104 ? 5.283 -39.618 31.968 1.00 58.47 104 ARG A O 1
ATOM 821 N N . PRO A 1 105 ? 5.802 -41.753 31.464 1.00 52.69 105 PRO A N 1
ATOM 822 C CA . PRO A 1 105 ? 7.105 -41.402 30.924 1.00 52.69 105 PRO A CA 1
ATOM 823 C C . PRO A 1 105 ? 6.851 -40.519 29.707 1.00 52.69 105 PRO A C 1
ATOM 825 O O . PRO A 1 105 ? 6.097 -40.902 28.811 1.00 52.69 105 PRO A O 1
ATOM 828 N N . THR A 1 106 ? 7.407 -39.311 29.735 1.00 59.22 106 THR A N 1
ATOM 829 C CA . THR A 1 106 ? 7.385 -38.374 28.618 1.00 59.22 106 THR A CA 1
ATOM 830 C C . THR A 1 106 ? 7.792 -39.159 27.380 1.00 59.22 106 THR A C 1
ATOM 832 O O . THR A 1 106 ? 8.900 -39.693 27.348 1.00 59.22 106 THR A O 1
ATOM 835 N N . GLU A 1 107 ? 6.892 -39.308 26.403 1.00 56.78 107 GLU A N 1
ATOM 836 C CA . GLU A 1 107 ? 7.276 -39.786 25.075 1.00 56.78 107 GLU A CA 1
ATOM 837 C C . GLU A 1 107 ? 8.521 -38.984 24.688 1.00 56.78 107 GLU A C 1
ATOM 839 O O . GLU A 1 107 ? 8.487 -37.753 24.775 1.00 56.78 107 GLU A O 1
ATOM 844 N N . GLU A 1 108 ? 9.636 -39.662 24.395 1.00 58.12 108 GLU A N 1
ATOM 845 C CA . GLU A 1 108 ? 10.889 -39.040 23.954 1.00 58.12 108 GLU A CA 1
ATOM 846 C C . GLU A 1 108 ? 10.638 -38.371 22.595 1.00 58.12 108 GLU A C 1
ATOM 848 O O . GLU A 1 108 ? 10.985 -38.879 21.533 1.00 58.12 108 GLU A O 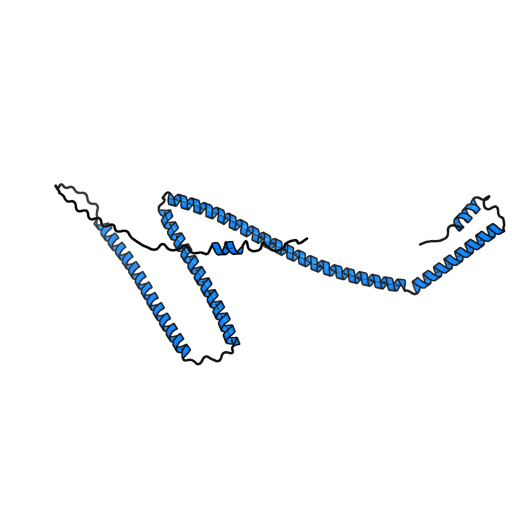1
ATOM 853 N N . LEU A 1 109 ? 9.943 -37.238 22.630 1.00 59.09 109 LEU A N 1
ATOM 854 C CA . LEU A 1 109 ? 9.780 -36.328 21.520 1.00 59.09 109 LEU A CA 1
ATOM 855 C C . LEU A 1 109 ? 11.165 -35.772 21.221 1.00 59.09 109 LEU A C 1
ATOM 857 O O . LEU A 1 109 ? 11.876 -35.325 22.128 1.00 59.09 109 LEU A O 1
ATOM 861 N N . ALA A 1 110 ? 11.553 -35.812 19.949 1.00 76.56 110 ALA A N 1
ATOM 862 C CA . ALA A 1 110 ? 12.797 -35.203 19.520 1.00 76.56 110 ALA A CA 1
ATOM 863 C C . ALA A 1 110 ? 12.804 -33.726 19.948 1.00 76.56 110 ALA A C 1
ATOM 865 O O . ALA A 1 110 ? 11.766 -33.065 19.960 1.00 76.56 110 ALA A O 1
ATOM 866 N N . GLU A 1 111 ? 13.975 -33.184 20.278 1.00 74.88 111 GLU A N 1
ATOM 867 C CA . GLU A 1 111 ? 14.123 -31.793 20.734 1.00 74.88 111 GLU A CA 1
ATOM 868 C C . GLU A 1 111 ? 13.435 -30.786 19.790 1.00 74.88 111 GLU A C 1
ATOM 870 O O . GLU A 1 111 ? 12.823 -29.820 20.242 1.00 74.88 111 GLU A O 1
ATOM 875 N N . GLY A 1 112 ? 13.435 -31.065 18.480 1.00 82.25 112 GLY A N 1
ATOM 876 C CA . GLY A 1 112 ? 12.709 -30.280 17.477 1.00 82.25 112 GLY A CA 1
ATOM 877 C C . GLY A 1 112 ? 11.182 -30.302 17.630 1.00 82.25 112 GLY A C 1
ATOM 878 O O . GLY A 1 112 ? 10.548 -29.259 17.486 1.00 82.25 112 GLY A O 1
ATOM 879 N N . ASP A 1 113 ? 10.591 -31.446 17.983 1.00 84.75 113 ASP A N 1
ATOM 880 C CA . ASP A 1 113 ? 9.146 -31.569 18.220 1.00 84.75 113 ASP A CA 1
ATOM 881 C C . ASP A 1 113 ? 8.735 -30.823 19.498 1.00 84.75 113 ASP A C 1
ATOM 883 O O . ASP A 1 113 ? 7.673 -30.198 19.550 1.00 84.75 113 ASP A O 1
ATOM 887 N N . LEU A 1 114 ? 9.602 -30.830 20.519 1.00 86.25 114 LEU A N 1
ATOM 888 C CA . LEU A 1 114 ? 9.408 -30.056 21.746 1.00 86.25 114 LEU A CA 1
ATOM 889 C C . LEU A 1 114 ? 9.495 -28.549 21.484 1.00 86.25 114 LEU A C 1
ATOM 891 O O . LEU A 1 114 ? 8.627 -27.810 21.946 1.00 86.25 114 LEU A O 1
ATOM 895 N N . LEU A 1 115 ? 10.485 -28.090 20.714 1.00 88.88 115 LEU A N 1
ATOM 896 C CA . LEU A 1 115 ? 10.611 -26.681 20.331 1.00 88.88 115 LEU A CA 1
ATOM 897 C C . LEU A 1 115 ? 9.403 -26.206 19.518 1.00 88.88 115 LEU A C 1
ATOM 899 O O . LEU A 1 115 ? 8.832 -25.160 19.827 1.00 88.88 115 LEU A O 1
ATOM 903 N N . GLN A 1 116 ? 8.956 -27.001 18.542 1.00 91.50 116 GLN A N 1
ATOM 904 C CA . GLN A 1 116 ? 7.763 -26.679 17.759 1.00 91.50 116 GLN A CA 1
ATOM 905 C C . GLN A 1 116 ? 6.512 -26.623 18.642 1.00 91.50 116 GLN A C 1
ATOM 907 O O . GLN A 1 116 ? 5.669 -25.736 18.492 1.00 91.50 116 GLN A O 1
ATOM 912 N N . ARG A 1 117 ? 6.396 -27.545 19.606 1.00 92.88 117 ARG A N 1
ATOM 913 C CA . ARG A 1 117 ? 5.285 -27.560 20.557 1.00 92.88 117 ARG A CA 1
ATOM 914 C C . ARG A 1 117 ? 5.300 -26.346 21.482 1.00 92.88 117 ARG A C 1
ATOM 916 O O . ARG A 1 117 ? 4.225 -25.832 21.788 1.00 92.88 117 ARG A O 1
ATOM 923 N N . ILE A 1 118 ? 6.475 -25.902 21.928 1.00 93.12 118 ILE A N 1
ATOM 924 C CA . ILE A 1 118 ? 6.634 -24.686 22.734 1.00 93.12 118 ILE A CA 1
ATOM 925 C C . ILE A 1 118 ? 6.190 -23.470 21.920 1.00 93.12 118 ILE A C 1
ATOM 927 O O . ILE A 1 118 ? 5.328 -22.733 22.390 1.00 93.12 118 ILE A O 1
ATOM 931 N N . GLU A 1 119 ? 6.669 -23.318 20.684 1.00 94.19 119 GLU A N 1
ATOM 932 C CA . GLU A 1 119 ? 6.284 -22.200 19.812 1.00 94.19 119 GLU A CA 1
ATOM 933 C C . GLU A 1 119 ? 4.762 -22.163 19.565 1.00 94.19 119 GLU A C 1
ATOM 935 O O . GLU A 1 119 ? 4.115 -21.114 19.647 1.00 94.19 119 GLU A O 1
ATOM 940 N N . ASP A 1 120 ? 4.150 -23.325 19.318 1.00 95.25 120 ASP A N 1
ATOM 941 C CA . ASP A 1 120 ? 2.703 -23.440 19.134 1.00 95.25 120 ASP A CA 1
ATOM 942 C C . ASP A 1 120 ? 1.921 -23.070 20.402 1.00 95.25 120 ASP A C 1
ATOM 944 O O . ASP A 1 120 ? 0.849 -22.458 20.321 1.00 95.25 120 ASP A O 1
ATOM 948 N N . LEU A 1 121 ? 2.422 -23.459 21.578 1.00 95.44 121 LEU A N 1
ATOM 949 C CA . LEU A 1 121 ? 1.817 -23.113 22.864 1.00 95.44 121 LEU A CA 1
ATOM 950 C C . LEU A 1 121 ? 1.963 -21.620 23.166 1.00 95.44 121 LEU A C 1
ATOM 952 O O . LEU A 1 121 ? 0.988 -21.011 23.602 1.00 95.44 121 LEU A O 1
ATOM 956 N N . GLU A 1 122 ? 3.113 -21.016 22.879 1.00 95.12 122 GLU A N 1
ATOM 957 C CA . GLU A 1 122 ? 3.337 -19.573 23.012 1.00 95.12 122 GLU A CA 1
ATOM 958 C C . GLU A 1 122 ? 2.389 -18.781 22.109 1.00 95.12 122 GLU A C 1
ATOM 960 O O . GLU A 1 122 ? 1.718 -17.855 22.568 1.00 95.12 122 GLU A O 1
ATOM 965 N N . ARG A 1 123 ? 2.238 -19.198 20.846 1.00 96.94 123 ARG A N 1
ATOM 966 C CA . ARG A 1 123 ? 1.302 -18.572 19.904 1.00 96.94 123 ARG A CA 1
ATOM 967 C C . ARG A 1 123 ? -0.147 -18.683 20.377 1.00 96.94 123 ARG A C 1
ATOM 969 O O . ARG A 1 123 ? -0.902 -17.714 20.289 1.00 96.94 123 ARG A O 1
ATOM 976 N N . LYS A 1 124 ? -0.550 -19.852 20.892 1.00 97.00 124 LYS A N 1
ATOM 977 C CA . LYS A 1 124 ? -1.892 -20.059 21.465 1.00 97.00 124 LYS A CA 1
ATOM 978 C C . LYS A 1 124 ? -2.108 -19.214 22.715 1.00 97.00 124 LYS A C 1
ATOM 980 O O . LYS A 1 124 ? -3.175 -18.628 22.863 1.00 97.00 124 LYS A O 1
ATOM 985 N N . MET A 1 125 ? -1.111 -19.133 23.589 1.00 96.56 125 MET A N 1
ATOM 986 C CA . MET A 1 125 ? -1.161 -18.331 24.808 1.00 96.56 125 MET A CA 1
ATOM 987 C C . MET A 1 125 ? -1.301 -16.842 24.488 1.00 96.56 125 MET A C 1
ATOM 989 O O . MET A 1 125 ? -2.169 -16.187 25.062 1.00 96.56 125 MET A O 1
ATOM 993 N N . GLU A 1 126 ? -0.526 -16.321 23.534 1.00 96.75 126 GLU A N 1
ATOM 994 C CA . GLU A 1 126 ? -0.665 -14.932 23.086 1.00 96.75 126 GLU A CA 1
ATOM 995 C C . GLU A 1 126 ? -2.043 -14.693 22.449 1.00 96.75 126 GLU A C 1
ATOM 997 O O . GLU A 1 126 ? -2.699 -13.696 22.743 1.00 96.75 126 GLU A O 1
ATOM 1002 N N . GLY A 1 127 ? -2.551 -15.651 21.664 1.00 96.88 127 GLY A N 1
ATOM 1003 C CA . GLY A 1 127 ? -3.910 -15.595 21.118 1.00 96.88 127 GLY A CA 1
ATOM 1004 C C . GLY A 1 127 ? -4.993 -15.500 22.200 1.00 96.88 127 GLY A C 1
ATOM 1005 O O . GLY A 1 127 ? -5.850 -14.617 22.143 1.00 96.88 127 GLY A O 1
ATOM 1006 N N . VAL A 1 128 ? -4.932 -16.364 23.220 1.00 97.25 128 VAL A N 1
ATOM 1007 C CA . VAL A 1 128 ? -5.873 -16.356 24.356 1.00 97.25 128 VAL A CA 1
ATOM 1008 C C . VAL A 1 128 ? -5.753 -15.067 25.170 1.00 97.25 128 VAL A C 1
ATOM 1010 O O . VAL A 1 128 ? -6.763 -14.527 25.621 1.00 97.25 128 VAL A O 1
ATOM 1013 N N . LYS A 1 129 ? -4.539 -14.539 25.342 1.00 97.62 129 LYS A N 1
ATOM 1014 C CA . LYS A 1 129 ? -4.297 -13.274 26.040 1.00 97.62 129 LYS A CA 1
ATOM 1015 C C . LYS A 1 129 ? -4.934 -12.094 25.304 1.00 97.62 129 LYS A C 1
ATOM 1017 O O . LYS A 1 129 ? -5.682 -11.340 25.924 1.00 97.62 129 LYS A O 1
ATOM 1022 N N . ILE A 1 130 ? -4.716 -11.979 23.992 1.00 97.75 130 ILE A N 1
ATOM 1023 C CA . ILE A 1 130 ? -5.357 -10.953 23.156 1.00 97.75 130 ILE A CA 1
ATOM 1024 C C . ILE A 1 130 ? -6.883 -11.077 23.252 1.00 97.75 130 ILE A C 1
ATOM 1026 O O . ILE A 1 130 ? -7.580 -10.081 23.447 1.00 97.75 130 ILE A O 1
ATOM 1030 N N . GLU A 1 131 ? -7.422 -12.296 23.177 1.00 97.56 131 GLU A N 1
ATOM 1031 C CA . GLU A 1 131 ? -8.864 -12.528 23.286 1.00 97.56 131 GLU A CA 1
ATOM 1032 C C . GLU A 1 131 ? -9.424 -12.101 24.654 1.00 97.56 131 GLU A C 1
ATOM 1034 O O . GLU A 1 131 ? -10.479 -11.459 24.726 1.00 97.56 131 GLU A O 1
ATOM 1039 N N . LEU A 1 132 ? -8.719 -12.415 25.744 1.00 97.50 132 LEU A N 1
ATOM 1040 C CA . LEU A 1 132 ? -9.089 -11.998 27.095 1.00 97.50 132 LEU A CA 1
ATOM 1041 C C . LEU A 1 132 ? -9.077 -10.470 27.231 1.00 97.50 132 LEU A C 1
ATOM 1043 O O . LEU A 1 132 ? -10.023 -9.895 27.779 1.00 97.50 132 LEU A O 1
ATOM 1047 N N . GLU A 1 133 ? -8.041 -9.805 26.721 1.00 97.69 133 GLU A N 1
ATOM 1048 C CA . GLU A 1 133 ? -7.931 -8.343 26.722 1.00 97.69 133 GLU A CA 1
ATOM 1049 C C . GLU A 1 133 ? -9.071 -7.698 25.918 1.00 97.69 133 GLU A C 1
ATOM 1051 O O . GLU A 1 133 ? -9.725 -6.769 26.402 1.00 97.69 133 GLU A O 1
ATOM 1056 N N . MET A 1 134 ? -9.397 -8.239 24.739 1.00 97.50 134 MET A N 1
ATOM 1057 C CA . MET A 1 134 ? -10.514 -7.776 23.908 1.00 97.50 134 MET A CA 1
ATOM 1058 C C . MET A 1 134 ? -11.865 -7.933 24.613 1.00 97.50 134 MET A C 1
ATOM 1060 O O . MET A 1 134 ? -12.658 -6.984 24.649 1.00 97.50 134 MET A O 1
ATOM 1064 N N . LYS A 1 135 ? -12.133 -9.103 25.207 1.00 97.25 135 LYS A N 1
ATOM 1065 C CA . LYS A 1 135 ? -13.369 -9.358 25.968 1.00 97.25 135 LYS A CA 1
ATOM 1066 C C . LYS A 1 135 ? -13.474 -8.441 27.183 1.00 97.25 135 LYS A C 1
ATOM 1068 O O . LYS A 1 135 ? -14.536 -7.869 27.432 1.00 97.25 135 LYS A O 1
ATOM 1073 N N . THR A 1 136 ? -12.372 -8.243 27.903 1.00 97.88 136 THR A N 1
ATOM 1074 C CA . THR A 1 136 ? -12.317 -7.340 29.060 1.00 97.88 136 THR A CA 1
ATOM 1075 C C . THR A 1 136 ? -12.603 -5.900 28.646 1.00 97.88 136 THR A C 1
ATOM 1077 O O . THR A 1 136 ? -13.412 -5.225 29.281 1.00 97.88 136 THR A O 1
ATOM 1080 N N . LEU A 1 137 ? -12.006 -5.426 27.550 1.00 97.94 137 LEU A N 1
ATOM 1081 C CA . LEU A 1 137 ? -12.263 -4.091 27.016 1.00 97.94 137 LEU A CA 1
ATOM 1082 C C . LEU A 1 137 ? -13.731 -3.912 26.606 1.00 97.94 137 LEU A C 1
ATOM 1084 O O . LEU A 1 137 ? -14.336 -2.886 26.926 1.00 97.94 137 LEU A O 1
ATOM 1088 N N . ALA A 1 138 ? -14.316 -4.899 25.923 1.00 98.00 138 ALA A N 1
ATOM 1089 C CA . ALA A 1 138 ? -15.725 -4.878 25.540 1.00 98.00 138 ALA A CA 1
ATOM 1090 C C . ALA A 1 138 ? -16.642 -4.790 26.772 1.00 98.00 138 ALA A C 1
ATOM 1092 O O . ALA A 1 138 ? -17.511 -3.919 26.823 1.00 98.00 138 ALA A O 1
ATOM 1093 N N . LEU A 1 139 ? -16.391 -5.610 27.799 1.00 97.81 139 LEU A N 1
ATOM 1094 C CA . LEU A 1 139 ? -17.140 -5.571 29.056 1.00 97.81 139 LEU A CA 1
ATOM 1095 C C . LEU A 1 139 ? -17.033 -4.202 29.738 1.00 97.81 139 LEU A C 1
ATOM 1097 O O . LEU A 1 139 ? -18.050 -3.621 30.115 1.00 97.81 139 LEU A O 1
ATOM 1101 N N . ARG A 1 140 ? -15.818 -3.650 29.860 1.00 97.75 140 ARG A N 1
ATOM 1102 C CA . ARG A 1 140 ? -15.602 -2.324 30.462 1.00 97.75 140 ARG A CA 1
ATOM 1103 C C . ARG A 1 140 ? -16.341 -1.224 29.700 1.00 97.75 140 ARG A C 1
ATOM 1105 O O . ARG A 1 140 ? -16.956 -0.369 30.329 1.00 97.75 140 ARG A O 1
ATOM 1112 N N . ARG A 1 141 ? -16.341 -1.260 28.362 1.00 97.38 141 ARG A N 1
ATOM 1113 C CA . ARG A 1 141 ? -17.094 -0.306 27.526 1.00 97.38 141 ARG A CA 1
ATOM 1114 C C . ARG A 1 141 ? -18.600 -0.388 27.773 1.00 97.38 141 ARG A C 1
ATOM 1116 O O . ARG A 1 141 ? -19.229 0.654 27.926 1.00 97.38 141 ARG A O 1
ATOM 1123 N N . VAL A 1 142 ? -19.160 -1.596 27.861 1.00 97.25 142 VAL A N 1
ATOM 1124 C CA . VAL A 1 142 ? -20.588 -1.805 28.163 1.00 97.25 142 VAL A CA 1
ATOM 1125 C C . VAL A 1 142 ? -20.933 -1.291 29.561 1.00 97.25 142 VAL A C 1
ATOM 1127 O O . VAL A 1 142 ? -21.911 -0.566 29.720 1.00 97.25 142 VAL A O 1
ATOM 1130 N N . GLN A 1 143 ? -20.106 -1.595 30.564 1.00 97.50 143 GLN A N 1
ATOM 1131 C CA . GLN A 1 143 ? -20.302 -1.115 31.936 1.00 97.50 143 GLN A CA 1
ATOM 1132 C C . GLN A 1 143 ? -20.294 0.417 32.018 1.00 97.50 143 GLN A C 1
ATOM 1134 O O . GLN A 1 143 ? -21.169 1.004 32.654 1.00 97.50 143 GLN A O 1
ATOM 1139 N N . VAL A 1 144 ? -19.338 1.072 31.351 1.00 96.00 144 VAL A N 1
ATOM 1140 C CA . VAL A 1 144 ? -19.267 2.539 31.294 1.00 96.00 144 VAL A CA 1
ATOM 1141 C C . VAL A 1 144 ? -20.470 3.118 30.553 1.00 96.00 144 VAL A C 1
ATOM 1143 O O . VAL A 1 144 ? -21.074 4.063 31.049 1.00 96.00 144 VAL A O 1
ATOM 1146 N N . ALA A 1 145 ? -20.861 2.549 29.410 1.00 94.69 145 ALA A N 1
ATOM 1147 C CA . ALA A 1 145 ? -22.031 3.003 28.658 1.00 94.69 145 ALA A CA 1
ATOM 1148 C C . ALA A 1 145 ? -23.316 2.921 29.497 1.00 94.69 145 ALA A C 1
ATOM 1150 O O . ALA A 1 145 ? -24.078 3.883 29.551 1.00 94.69 145 ALA A O 1
ATOM 1151 N N . HIS A 1 146 ? -23.508 1.815 30.219 1.00 95.56 146 HIS A N 1
ATOM 1152 C CA . HIS A 1 146 ? -24.639 1.634 31.124 1.00 95.56 146 HIS A CA 1
ATOM 1153 C C . HIS A 1 146 ? -24.620 2.641 32.288 1.00 95.56 146 HIS A C 1
ATOM 1155 O O . HIS A 1 146 ? -25.636 3.258 32.606 1.00 95.56 146 HIS A O 1
ATOM 1161 N N . ALA A 1 147 ? -23.457 2.865 32.910 1.00 93.69 147 ALA A N 1
ATOM 1162 C CA . ALA A 1 147 ? -23.316 3.858 33.975 1.00 93.69 147 ALA A CA 1
ATOM 1163 C C . ALA A 1 147 ? -23.598 5.290 33.479 1.00 93.69 147 ALA A C 1
ATOM 1165 O O . ALA A 1 147 ? -24.270 6.057 34.172 1.00 93.69 147 ALA A O 1
ATOM 1166 N N . LEU A 1 148 ? -23.127 5.636 32.275 1.00 92.62 148 LEU A N 1
ATOM 1167 C CA . LEU A 1 148 ? -23.410 6.916 31.621 1.00 92.62 148 LEU A CA 1
ATOM 1168 C C . LEU A 1 148 ? -24.900 7.075 31.313 1.00 92.62 148 LEU A C 1
ATOM 1170 O O . LEU A 1 148 ? -25.459 8.131 31.590 1.00 92.62 148 LEU A O 1
ATOM 1174 N N . GLN A 1 149 ? -25.561 6.035 30.805 1.00 92.62 149 GLN A N 1
ATOM 1175 C CA . GLN A 1 149 ? -27.000 6.054 30.537 1.00 92.62 149 GLN A CA 1
ATOM 1176 C C . GLN A 1 149 ? -27.804 6.360 31.808 1.00 92.62 149 GLN A C 1
ATOM 1178 O O . GLN A 1 149 ? -28.587 7.308 31.826 1.00 92.62 149 GLN A O 1
ATOM 1183 N N . LYS A 1 150 ? -27.526 5.643 32.903 1.00 92.69 150 LYS A N 1
ATOM 1184 C CA . LYS A 1 150 ? -28.183 5.863 34.203 1.00 92.69 150 LYS A CA 1
ATOM 1185 C C . LYS A 1 150 ? -27.936 7.266 34.769 1.00 92.69 150 LYS A C 1
ATOM 1187 O O . LYS A 1 150 ? -28.750 7.792 35.526 1.00 92.69 150 LYS A O 1
ATOM 1192 N N . LYS A 1 151 ? -26.788 7.874 34.453 1.00 90.25 151 LYS A N 1
ATOM 1193 C CA . LYS A 1 151 ? -26.497 9.267 34.814 1.00 90.25 151 LYS A CA 1
ATOM 1194 C C . LYS A 1 151 ? -27.337 10.238 33.988 1.00 90.25 151 LYS A C 1
ATOM 1196 O O . LYS A 1 151 ? -28.002 11.079 34.576 1.00 90.25 151 LYS A O 1
ATOM 1201 N N . LEU A 1 152 ? -27.383 10.053 32.670 1.00 91.38 152 LEU A N 1
ATOM 1202 C CA . LEU A 1 152 ? -28.134 10.903 31.741 1.00 91.38 152 LEU A CA 1
ATOM 1203 C C . LEU A 1 152 ? -29.656 10.886 31.967 1.00 91.38 152 LEU A C 1
ATOM 1205 O O . LEU A 1 152 ? -30.330 11.869 31.665 1.00 91.38 152 LEU A O 1
ATOM 1209 N N . GLU A 1 153 ? -30.205 9.810 32.533 1.00 90.94 153 GLU A N 1
ATOM 1210 C CA . GLU A 1 153 ? -31.624 9.719 32.911 1.00 90.94 153 GLU A CA 1
ATOM 1211 C C . GLU A 1 153 ? -32.039 10.731 33.989 1.00 90.94 153 GLU A C 1
ATOM 1213 O O . GLU A 1 153 ? -33.200 11.137 34.031 1.00 90.94 153 GLU A O 1
ATOM 1218 N N . LYS A 1 154 ? -31.100 11.182 34.833 1.00 87.69 154 LYS A N 1
ATOM 1219 C CA . LYS A 1 154 ? -31.379 12.103 35.946 1.00 87.69 154 LYS A CA 1
ATOM 1220 C C . LYS A 1 154 ? -31.634 13.547 35.501 1.00 87.69 154 LYS A C 1
ATOM 1222 O O . LYS A 1 154 ? -32.170 14.315 36.294 1.00 87.69 154 LYS A O 1
ATOM 1227 N N . LYS A 1 155 ? -31.297 13.898 34.248 1.00 86.00 155 LYS A N 1
ATOM 1228 C CA . LYS A 1 155 ? -31.520 15.219 33.617 1.00 86.00 155 LYS A CA 1
ATOM 1229 C C . LYS A 1 155 ? -31.094 16.414 34.487 1.00 86.00 155 LYS A C 1
ATOM 1231 O O . LYS A 1 155 ? -31.767 17.441 34.513 1.00 86.00 155 LYS A O 1
ATOM 1236 N N . ASP A 1 156 ? -29.984 16.275 35.202 1.00 91.69 156 ASP A N 1
ATOM 1237 C CA . ASP A 1 156 ? -29.350 17.367 35.942 1.00 91.69 156 ASP A CA 1
ATOM 1238 C C . ASP A 1 156 ? -28.435 18.214 35.031 1.00 91.69 156 ASP A C 1
ATOM 1240 O O . ASP A 1 156 ? -28.180 17.878 33.871 1.00 91.69 156 ASP A O 1
ATOM 1244 N N . SER A 1 157 ? -27.922 19.332 35.552 1.00 89.50 157 SER A N 1
ATOM 1245 C CA . SER A 1 157 ? -26.982 20.198 34.821 1.00 89.50 157 SER A CA 1
ATOM 1246 C C . SER A 1 157 ? -25.684 19.471 34.434 1.00 89.50 157 SER A C 1
ATOM 1248 O O . SER A 1 157 ? -25.092 19.753 33.390 1.00 89.50 157 SER A O 1
ATOM 1250 N N . GLU A 1 158 ? -25.258 18.491 35.238 1.00 90.00 158 GLU A N 1
ATOM 1251 C CA . GLU A 1 158 ? -24.124 17.615 34.934 1.00 90.00 158 GLU A CA 1
ATOM 1252 C C . GLU A 1 158 ? -24.421 16.760 33.688 1.00 90.00 158 GLU A C 1
ATOM 1254 O O . GLU A 1 158 ? -23.598 16.695 32.774 1.00 90.00 158 GLU A O 1
ATOM 1259 N N . SER A 1 159 ? -25.624 16.192 33.577 1.00 92.25 159 SER A N 1
ATOM 1260 C CA . SER A 1 159 ? -26.080 15.422 32.412 1.00 92.25 159 SER A CA 1
ATOM 1261 C C . SER A 1 159 ? -26.086 16.244 31.123 1.00 92.25 159 SER A C 1
ATOM 1263 O O . SER A 1 159 ? -25.673 15.744 30.074 1.00 92.25 159 SER A O 1
ATOM 1265 N N . GLU A 1 160 ? -26.502 17.512 31.176 1.00 91.38 160 GLU A N 1
ATOM 1266 C CA . GLU A 1 160 ? -26.443 18.411 30.014 1.00 91.38 160 GLU A CA 1
ATOM 1267 C C . GLU A 1 160 ? -25.000 18.660 29.556 1.00 91.38 160 GLU A C 1
ATOM 1269 O O . GLU A 1 160 ? -24.706 18.610 28.355 1.00 91.38 160 GLU A O 1
ATOM 1274 N N . SER A 1 161 ? -24.081 18.853 30.507 1.00 92.56 161 SER A N 1
ATOM 1275 C CA . SER A 1 161 ? -22.656 19.028 30.215 1.00 92.56 161 SER A CA 1
ATOM 1276 C C . SER A 1 161 ? -22.036 17.768 29.591 1.00 92.56 161 SER A C 1
ATOM 1278 O O . SER A 1 161 ? -21.316 17.857 28.592 1.00 92.56 161 SER A O 1
ATOM 1280 N N . ILE A 1 162 ? -22.398 16.579 30.095 1.00 93.44 162 ILE A N 1
ATOM 1281 C CA . ILE A 1 162 ? -21.974 15.283 29.550 1.00 93.44 162 ILE A CA 1
ATOM 1282 C C . ILE A 1 162 ? -22.497 15.112 28.119 1.00 93.44 162 ILE A C 1
ATOM 1284 O O . ILE A 1 162 ? -21.739 14.706 27.238 1.00 93.44 162 ILE A O 1
ATOM 1288 N N . LEU A 1 163 ? -23.756 15.467 27.839 1.00 93.19 163 LEU A N 1
ATOM 1289 C CA . LEU A 1 163 ? -24.309 15.409 26.480 1.00 93.19 163 LEU A CA 1
ATOM 1290 C C . LEU A 1 163 ? -23.580 16.339 25.511 1.00 93.19 163 LEU A C 1
ATOM 1292 O O . LEU A 1 163 ? -23.331 15.949 24.368 1.00 93.19 163 LEU A O 1
ATOM 1296 N N . ALA A 1 164 ? -23.233 17.555 25.937 1.00 94.56 164 ALA A N 1
ATOM 1297 C CA . ALA A 1 164 ? -22.467 18.483 25.111 1.00 94.56 164 ALA A CA 1
ATOM 1298 C C . ALA A 1 164 ? -21.078 17.915 24.770 1.00 94.56 164 ALA A C 1
ATOM 1300 O O . ALA A 1 164 ? -20.667 17.936 23.607 1.00 94.56 164 ALA A O 1
ATOM 1301 N N . ILE A 1 165 ? -20.393 17.325 25.755 1.00 95.50 165 ILE A N 1
ATOM 1302 C CA . ILE A 1 165 ? -19.101 16.655 25.555 1.00 95.50 165 ILE A CA 1
ATOM 1303 C C . ILE A 1 165 ? -19.246 15.463 24.600 1.00 95.50 165 ILE A C 1
ATOM 1305 O O . ILE A 1 165 ? -18.473 15.349 23.650 1.00 95.50 165 ILE A O 1
ATOM 1309 N N . LEU A 1 166 ? -20.254 14.605 24.787 1.00 94.31 166 LEU A N 1
ATOM 1310 C CA . LEU A 1 166 ? -20.501 13.454 23.911 1.00 94.31 166 LEU A CA 1
ATOM 1311 C C . LEU A 1 166 ? -20.769 13.880 22.463 1.00 94.31 166 LEU A C 1
ATOM 1313 O O . LEU A 1 166 ? -20.230 13.270 21.540 1.00 94.31 166 LEU A O 1
ATOM 1317 N N . LYS A 1 167 ? -21.540 14.953 22.247 1.00 96.44 167 LYS A N 1
ATOM 1318 C CA . LYS A 1 167 ? -21.750 15.523 20.906 1.00 96.44 167 LYS A CA 1
ATOM 1319 C C . LYS A 1 167 ? -20.430 15.960 20.272 1.00 96.44 167 LYS A C 1
ATOM 1321 O O . LYS A 1 167 ? -20.180 15.614 19.120 1.00 96.44 167 LYS A O 1
ATOM 1326 N N . ASN A 1 168 ? -19.574 16.652 21.022 1.00 97.06 168 ASN A N 1
ATOM 1327 C CA . ASN A 1 168 ? -18.258 17.079 20.538 1.00 97.06 168 ASN A CA 1
ATOM 1328 C C . ASN A 1 168 ? -17.335 15.889 20.222 1.00 97.06 168 ASN A C 1
ATOM 1330 O O . ASN A 1 168 ? -16.632 15.895 19.214 1.00 97.06 168 ASN A O 1
ATOM 1334 N N . ILE A 1 169 ? -17.361 14.835 21.043 1.00 96.19 169 ILE A N 1
ATOM 1335 C CA . ILE A 1 169 ? -16.613 13.598 20.779 1.00 96.19 169 ILE A CA 1
ATOM 1336 C C . ILE A 1 169 ? -17.110 12.938 19.486 1.00 96.19 169 ILE A C 1
ATOM 1338 O O . ILE A 1 169 ? -16.303 12.498 18.671 1.00 96.19 169 ILE A O 1
ATOM 1342 N N . LEU A 1 170 ? -18.425 12.888 19.260 1.00 96.44 170 LEU A N 1
ATOM 1343 C CA . LEU A 1 170 ? -19.003 12.296 18.051 1.00 96.44 170 LEU A CA 1
ATOM 1344 C C . LEU A 1 170 ? -18.647 13.081 16.783 1.00 96.44 170 LEU A C 1
ATOM 1346 O O . LEU A 1 170 ? -18.296 12.469 15.772 1.00 96.44 170 LEU A O 1
ATOM 1350 N N . THR A 1 171 ? -18.696 14.415 16.818 1.00 97.81 171 THR A N 1
ATOM 1351 C CA . THR A 1 171 ? -18.302 15.243 15.667 1.00 97.81 171 THR A CA 1
ATOM 1352 C C . THR A 1 171 ? -16.815 15.087 15.353 1.00 97.81 171 THR A C 1
ATOM 1354 O O . THR A 1 171 ? -16.446 14.926 14.183 1.00 97.81 171 THR A O 1
ATOM 1357 N N . LEU A 1 172 ? -15.963 15.046 16.382 1.00 98.00 172 LEU A N 1
ATOM 1358 C CA . LEU A 1 172 ? -14.535 14.786 16.230 1.00 98.00 172 LEU A CA 1
ATOM 1359 C C . LEU A 1 172 ? -14.275 13.386 15.657 1.00 98.00 172 LEU A C 1
ATOM 1361 O O . LEU A 1 172 ? -13.571 13.265 14.658 1.00 98.00 172 LEU A O 1
ATOM 1365 N N . ASN A 1 173 ? -14.901 12.342 16.205 1.00 97.88 173 ASN A N 1
ATOM 1366 C CA . ASN A 1 173 ? -14.769 10.967 15.713 1.00 97.88 173 ASN A CA 1
ATOM 1367 C C . ASN A 1 173 ? -15.228 10.825 14.257 1.00 97.88 173 ASN A C 1
ATOM 1369 O O . ASN A 1 173 ? -14.547 10.188 13.460 1.00 97.88 173 ASN A O 1
ATOM 1373 N N . SER A 1 174 ? -16.336 11.466 13.874 1.00 98.38 174 SER A N 1
ATOM 1374 C CA . SER A 1 174 ? -16.779 11.529 12.474 1.00 98.38 174 SER A CA 1
ATOM 1375 C C . SER A 1 174 ? -15.716 12.172 11.574 1.00 98.38 174 SER A C 1
ATOM 1377 O O . SER A 1 174 ? -15.481 11.719 10.454 1.00 98.38 174 SER A O 1
ATOM 1379 N N . SER A 1 175 ? -15.054 13.223 12.056 1.00 98.31 175 SER A N 1
ATOM 1380 C CA . SER A 1 175 ? -14.007 13.923 11.303 1.00 98.31 175 SER A CA 1
ATOM 1381 C C . SER A 1 175 ? -12.743 13.065 11.171 1.00 98.31 175 SER A C 1
ATOM 1383 O O . SER A 1 175 ? -12.185 12.964 10.080 1.00 98.31 175 SER A O 1
ATOM 1385 N N . ILE A 1 176 ? -12.352 12.367 12.243 1.00 98.31 176 ILE A N 1
ATOM 1386 C CA . ILE A 1 176 ? -11.250 11.394 12.255 1.00 98.31 176 ILE A CA 1
ATOM 1387 C C . ILE A 1 176 ? -11.528 10.246 11.280 1.00 98.31 176 ILE A C 1
ATOM 1389 O O . ILE A 1 176 ? -10.661 9.911 10.477 1.00 98.31 176 ILE A O 1
ATOM 1393 N N . LEU A 1 177 ? -12.735 9.672 11.290 1.00 98.00 177 LEU A N 1
ATOM 1394 C CA . LEU A 1 177 ? -13.111 8.587 10.378 1.00 98.00 177 LEU A CA 1
ATOM 1395 C C . LEU A 1 177 ? -13.039 9.020 8.909 1.00 98.00 177 LEU A C 1
ATOM 1397 O O . LEU A 1 177 ? -12.532 8.271 8.074 1.00 98.00 177 LEU A O 1
ATOM 1401 N N . LYS A 1 178 ? -13.496 10.239 8.593 1.00 98.25 178 LYS A N 1
ATOM 1402 C CA . LYS A 1 178 ? -13.372 10.811 7.243 1.00 98.25 178 LYS A CA 1
ATOM 1403 C C . LYS A 1 178 ? -11.909 10.976 6.834 1.00 98.25 178 LYS A C 1
ATOM 1405 O O . LYS A 1 178 ? -11.552 10.564 5.735 1.00 98.25 178 LYS A O 1
ATOM 1410 N N . ALA A 1 179 ? -11.066 11.516 7.714 1.00 98.00 179 ALA A N 1
ATOM 1411 C CA . ALA A 1 179 ? -9.637 11.671 7.446 1.00 98.00 179 ALA A CA 1
ATOM 1412 C C . ALA A 1 179 ? -8.949 10.313 7.226 1.00 98.00 179 ALA A C 1
ATOM 1414 O O . ALA A 1 179 ? -8.214 10.140 6.261 1.00 98.00 179 ALA A O 1
ATOM 1415 N N . GLN A 1 180 ? -9.247 9.314 8.061 1.00 98.31 180 GLN A N 1
ATOM 1416 C CA . GLN A 1 180 ? -8.722 7.955 7.903 1.00 98.31 180 GLN A CA 1
ATOM 1417 C C . GLN A 1 180 ? -9.162 7.306 6.588 1.00 98.31 180 GLN A C 1
ATOM 1419 O O . GLN A 1 180 ? -8.368 6.613 5.955 1.00 98.31 180 GLN A O 1
ATOM 1424 N N . GLN A 1 181 ? -10.411 7.523 6.165 1.00 98.25 181 GLN A N 1
ATOM 1425 C CA . GLN A 1 181 ? -10.881 7.032 4.872 1.00 98.25 181 GLN A CA 1
ATOM 1426 C C . GLN A 1 181 ? -10.122 7.693 3.719 1.00 98.25 181 GLN A C 1
ATOM 1428 O O . GLN A 1 181 ? -9.625 6.995 2.843 1.00 98.25 181 GLN A O 1
ATOM 1433 N N . GLN A 1 182 ? -9.961 9.017 3.759 1.00 98.25 182 GLN A N 1
ATOM 1434 C CA . GLN A 1 182 ? -9.190 9.751 2.755 1.00 98.25 182 GLN A CA 1
ATOM 1435 C C . GLN A 1 182 ? -7.733 9.276 2.681 1.00 98.25 182 GLN A C 1
ATOM 1437 O O . GLN A 1 182 ? -7.191 9.153 1.584 1.00 98.25 182 GLN A O 1
ATOM 1442 N N . THR A 1 183 ? -7.106 8.970 3.822 1.00 98.31 183 THR A N 1
ATOM 1443 C CA . THR A 1 183 ? -5.758 8.390 3.862 1.00 98.31 183 THR A CA 1
ATOM 1444 C C . THR A 1 183 ? -5.711 7.042 3.149 1.00 98.31 183 THR A C 1
ATOM 1446 O O . THR A 1 183 ? -4.860 6.864 2.281 1.00 98.31 183 THR A O 1
ATOM 1449 N N . ARG A 1 184 ? -6.648 6.126 3.435 1.00 98.38 184 ARG A N 1
ATOM 1450 C CA . ARG A 1 184 ? -6.714 4.818 2.757 1.00 98.38 184 ARG A CA 1
ATOM 1451 C C . ARG A 1 184 ? -6.900 4.959 1.245 1.00 98.38 184 ARG A C 1
ATOM 1453 O O . ARG A 1 184 ? -6.179 4.325 0.479 1.00 98.38 184 ARG A O 1
ATOM 1460 N N . ASP A 1 185 ? -7.800 5.842 0.813 1.00 98.31 185 ASP A N 1
ATOM 1461 C CA . ASP A 1 185 ? -8.044 6.097 -0.612 1.00 98.31 185 ASP A CA 1
ATOM 1462 C C . ASP A 1 185 ? -6.788 6.659 -1.313 1.00 98.31 185 ASP A C 1
ATOM 1464 O O . ASP A 1 185 ? -6.505 6.356 -2.476 1.00 98.31 185 ASP A O 1
ATOM 1468 N N . LEU A 1 186 ? -6.016 7.508 -0.625 1.00 98.38 186 LEU A N 1
ATOM 1469 C CA . LEU A 1 186 ? -4.752 8.045 -1.137 1.00 98.38 186 LEU A CA 1
ATOM 1470 C C . LEU A 1 186 ? -3.639 6.993 -1.164 1.00 98.38 186 LEU A C 1
ATOM 1472 O O . LEU A 1 186 ? -2.867 6.957 -2.125 1.00 98.38 186 LEU A O 1
ATOM 1476 N N . GLU A 1 187 ? -3.554 6.134 -0.150 1.00 97.88 187 GLU A N 1
ATOM 1477 C CA . GLU A 1 187 ? -2.615 5.010 -0.105 1.00 97.88 187 GLU A CA 1
ATOM 1478 C C . GLU A 1 187 ? -2.853 4.036 -1.262 1.00 97.88 187 GLU A C 1
ATOM 1480 O O . GLU A 1 187 ? -1.897 3.635 -1.932 1.00 97.88 187 GLU A O 1
ATOM 1485 N N . GLU A 1 188 ? -4.116 3.727 -1.564 1.00 98.25 188 GLU A N 1
ATOM 1486 C CA . GLU A 1 188 ? -4.499 2.893 -2.705 1.00 98.25 188 GLU A CA 1
ATOM 1487 C C . GLU A 1 188 ? -4.074 3.531 -4.035 1.00 98.25 188 GLU A C 1
ATOM 1489 O O . GLU A 1 188 ? -3.353 2.915 -4.828 1.00 98.25 188 GLU A O 1
ATOM 1494 N N . LYS A 1 189 ? -4.405 4.812 -4.250 1.00 98.25 189 LYS A N 1
ATOM 1495 C CA . LYS A 1 189 ? -3.964 5.560 -5.443 1.00 98.25 189 LYS A CA 1
ATOM 1496 C C . LYS A 1 189 ? -2.440 5.606 -5.561 1.00 98.25 189 LYS A C 1
ATOM 1498 O O . LYS A 1 189 ? -1.891 5.465 -6.657 1.00 98.25 189 LYS A O 1
ATOM 1503 N N . MET A 1 190 ? -1.726 5.779 -4.449 1.00 98.25 190 MET A N 1
ATOM 1504 C CA . MET A 1 190 ? -0.264 5.750 -4.435 1.00 98.25 190 MET A CA 1
ATOM 1505 C C . MET A 1 190 ? 0.272 4.370 -4.834 1.00 98.25 190 MET A C 1
ATOM 1507 O O . MET A 1 190 ? 1.242 4.283 -5.596 1.00 98.25 190 MET A O 1
ATOM 1511 N N . LEU A 1 191 ? -0.345 3.293 -4.349 1.00 98.44 191 LEU A N 1
ATOM 1512 C CA . LEU A 1 191 ? 0.021 1.925 -4.702 1.00 98.44 191 LEU A CA 1
ATOM 1513 C C . LEU A 1 191 ? -0.187 1.665 -6.199 1.00 98.44 191 LEU A C 1
ATOM 1515 O O . LEU A 1 191 ? 0.707 1.122 -6.856 1.00 98.44 191 LEU A O 1
ATOM 1519 N N . GLU A 1 192 ? -1.295 2.130 -6.776 1.00 98.50 192 GLU A N 1
ATOM 1520 C CA . GLU A 1 192 ? -1.520 2.059 -8.222 1.00 98.50 192 GLU A CA 1
ATOM 1521 C C . GLU A 1 192 ? -0.447 2.802 -9.024 1.00 98.50 192 GLU A C 1
ATOM 1523 O O . GLU A 1 192 ? 0.066 2.277 -10.016 1.00 98.50 192 GLU A O 1
ATOM 1528 N N . VAL A 1 193 ? -0.079 4.018 -8.604 1.00 98.56 193 VAL A N 1
ATOM 1529 C CA . VAL A 1 193 ? 0.976 4.805 -9.260 1.00 98.56 193 VAL A CA 1
ATOM 1530 C C . VAL A 1 193 ? 2.320 4.085 -9.173 1.00 98.56 193 VAL A C 1
ATOM 1532 O O . VAL A 1 193 ? 3.033 4.003 -10.177 1.00 98.56 193 VAL A O 1
ATOM 1535 N N . LYS A 1 194 ? 2.667 3.509 -8.013 1.00 98.25 194 LYS A N 1
ATOM 1536 C CA . LYS A 1 194 ? 3.885 2.697 -7.848 1.00 98.25 194 LYS A CA 1
ATOM 1537 C C . LYS A 1 194 ? 3.876 1.486 -8.786 1.00 98.25 194 LYS A C 1
ATOM 1539 O O . LYS A 1 194 ? 4.881 1.231 -9.452 1.00 98.25 194 LYS A O 1
ATOM 1544 N N . LYS A 1 195 ? 2.740 0.791 -8.915 1.00 98.38 195 LYS A N 1
ATOM 1545 C CA . LYS A 1 195 ? 2.567 -0.342 -9.839 1.00 98.38 195 LYS A CA 1
ATOM 1546 C C . LYS A 1 195 ? 2.738 0.084 -11.301 1.00 98.38 195 LYS A C 1
ATOM 1548 O O . LYS A 1 195 ? 3.510 -0.539 -12.028 1.00 98.38 195 LYS A O 1
ATOM 1553 N N . LYS A 1 196 ? 2.080 1.170 -11.723 1.00 98.38 196 LYS A N 1
ATOM 1554 C CA . LYS A 1 196 ? 2.206 1.740 -13.078 1.00 98.38 196 LYS A CA 1
ATOM 1555 C C . LYS A 1 196 ? 3.654 2.134 -13.375 1.00 98.38 196 LYS A C 1
ATOM 1557 O O . LYS A 1 196 ? 4.194 1.733 -14.403 1.00 98.38 196 LYS A O 1
ATOM 1562 N N . ARG A 1 197 ? 4.320 2.838 -12.453 1.00 98.44 197 ARG A N 1
ATOM 1563 C CA . ARG A 1 197 ? 5.735 3.228 -12.581 1.00 98.44 197 ARG A CA 1
ATOM 1564 C C . ARG A 1 197 ? 6.646 2.016 -12.760 1.00 98.44 197 ARG A C 1
ATOM 1566 O O . ARG A 1 197 ? 7.529 2.048 -13.612 1.00 98.44 197 ARG A O 1
ATOM 1573 N N . LEU A 1 198 ? 6.427 0.951 -11.990 1.00 98.44 198 LEU A N 1
ATOM 1574 C CA . LEU A 1 198 ? 7.203 -0.280 -12.122 1.00 98.44 198 LEU A CA 1
ATOM 1575 C C . LEU A 1 198 ? 7.000 -0.937 -13.493 1.00 98.44 198 LEU A C 1
ATOM 1577 O O . LEU A 1 198 ? 7.974 -1.363 -14.109 1.00 98.44 198 LEU A O 1
ATOM 1581 N N . MET A 1 199 ? 5.761 -0.991 -13.989 1.00 98.19 199 MET A N 1
ATOM 1582 C CA . MET A 1 199 ? 5.481 -1.524 -15.326 1.00 98.19 199 MET A CA 1
ATOM 1583 C C . MET A 1 199 ? 6.162 -0.702 -16.422 1.00 98.19 199 MET A C 1
ATOM 1585 O O . MET A 1 199 ? 6.822 -1.277 -17.284 1.00 98.19 199 MET A O 1
ATOM 1589 N N . PHE A 1 200 ? 6.089 0.630 -16.350 1.00 98.38 200 PHE A N 1
ATOM 1590 C CA . PHE A 1 200 ? 6.792 1.504 -17.292 1.00 98.38 200 PHE A CA 1
ATOM 1591 C C . PHE A 1 200 ? 8.308 1.342 -17.230 1.00 98.38 200 PHE A C 1
ATOM 1593 O O . PHE A 1 200 ? 8.946 1.307 -18.276 1.00 98.38 200 PHE A O 1
ATOM 1600 N N . LYS A 1 201 ? 8.888 1.195 -16.034 1.00 98.31 201 LYS A N 1
ATOM 1601 C CA . LYS A 1 201 ? 10.325 0.943 -15.880 1.00 98.31 201 LYS A CA 1
ATOM 1602 C C . LYS A 1 201 ? 10.739 -0.345 -16.596 1.00 98.31 201 LYS A C 1
ATOM 1604 O O . LYS A 1 201 ? 11.653 -0.305 -17.409 1.00 98.31 201 LYS A O 1
ATOM 1609 N N . LYS A 1 202 ? 10.015 -1.447 -16.372 1.00 97.88 202 LYS A N 1
ATOM 1610 C CA . LYS A 1 202 ? 10.274 -2.731 -17.047 1.00 97.88 202 LYS A CA 1
ATOM 1611 C C . LYS A 1 202 ? 10.115 -2.632 -18.568 1.00 97.88 202 LYS A C 1
ATOM 1613 O O . LYS A 1 202 ? 10.949 -3.143 -19.307 1.00 97.88 202 LYS A O 1
ATOM 1618 N N . ALA A 1 203 ? 9.066 -1.958 -19.041 1.00 97.75 203 ALA A N 1
ATOM 1619 C CA . ALA A 1 203 ? 8.845 -1.749 -20.472 1.00 97.75 203 ALA A CA 1
ATOM 1620 C C . ALA A 1 203 ? 9.948 -0.882 -21.106 1.00 97.75 203 ALA A C 1
ATOM 1622 O O . ALA A 1 203 ? 10.418 -1.181 -22.202 1.00 97.75 203 ALA A O 1
ATOM 1623 N N . GLY A 1 204 ? 10.392 0.163 -20.402 1.00 97.88 204 GLY A N 1
ATOM 1624 C CA . GLY A 1 204 ? 11.499 1.021 -20.817 1.00 97.88 204 GLY A CA 1
ATOM 1625 C C . GLY A 1 204 ? 12.831 0.275 -20.868 1.00 97.88 204 GLY A C 1
ATOM 1626 O O . GLY A 1 204 ? 13.555 0.402 -21.850 1.00 97.88 204 GLY A O 1
ATOM 1627 N N . GLU A 1 205 ? 13.128 -0.552 -19.863 1.00 97.94 205 GLU A N 1
ATOM 1628 C CA . GLU A 1 205 ? 14.307 -1.429 -19.846 1.00 97.94 205 GLU A CA 1
ATOM 1629 C C . GLU A 1 205 ? 14.296 -2.406 -21.030 1.00 97.94 205 GLU A C 1
ATOM 1631 O O . GLU A 1 205 ? 15.293 -2.518 -21.742 1.00 97.94 205 GLU A O 1
ATOM 1636 N N . ALA A 1 206 ? 13.157 -3.049 -21.307 1.00 97.56 206 ALA A N 1
ATOM 1637 C CA . ALA A 1 206 ? 13.011 -3.944 -22.455 1.00 97.56 206 ALA A CA 1
ATOM 1638 C C . ALA A 1 206 ? 13.241 -3.218 -23.793 1.00 97.56 206 ALA A C 1
ATOM 1640 O O . ALA A 1 206 ? 13.984 -3.706 -24.644 1.00 97.56 206 ALA A O 1
ATOM 1641 N N . LYS A 1 207 ? 12.661 -2.022 -23.964 1.00 97.75 207 LYS A N 1
ATOM 1642 C CA . LYS A 1 207 ? 12.860 -1.203 -25.170 1.00 97.75 207 LYS A CA 1
ATOM 1643 C C . LYS A 1 207 ? 14.298 -0.716 -25.320 1.00 97.75 207 LYS A C 1
ATOM 1645 O O . LYS A 1 207 ? 14.814 -0.675 -26.433 1.00 97.75 207 LYS A O 1
ATOM 1650 N N . LEU A 1 208 ? 14.966 -0.379 -24.220 1.00 97.81 208 LEU A N 1
ATOM 1651 C CA . LEU A 1 208 ? 16.371 0.014 -24.252 1.00 97.81 208 LEU A CA 1
ATOM 1652 C C . LEU A 1 208 ? 17.264 -1.147 -24.710 1.00 97.81 208 LEU A C 1
ATOM 1654 O O . LEU A 1 208 ? 18.160 -0.933 -25.525 1.00 97.81 208 LEU A O 1
ATOM 1658 N N . LEU A 1 209 ? 16.999 -2.367 -24.233 1.00 97.56 209 LEU A N 1
ATOM 1659 C CA . LEU A 1 209 ? 17.708 -3.570 -24.680 1.00 97.56 209 LEU A CA 1
ATOM 1660 C C . LEU A 1 209 ? 17.483 -3.851 -26.173 1.00 97.56 209 LEU A C 1
ATOM 1662 O O . LEU A 1 209 ? 18.438 -4.170 -26.879 1.00 97.56 209 LEU A O 1
ATOM 1666 N N . GLU A 1 210 ? 16.257 -3.676 -26.671 1.00 97.19 210 GLU A N 1
ATOM 1667 C CA . GLU A 1 210 ? 15.930 -3.800 -28.099 1.00 97.19 210 GLU A CA 1
ATOM 1668 C C . GLU A 1 210 ? 16.722 -2.788 -28.948 1.00 97.19 210 GLU A C 1
ATOM 1670 O O . GLU A 1 210 ? 17.405 -3.174 -29.896 1.00 97.19 210 GLU A O 1
ATOM 1675 N N . ILE A 1 211 ? 16.741 -1.511 -28.545 1.00 97.38 211 ILE A N 1
ATOM 1676 C CA . ILE A 1 211 ? 17.519 -0.458 -29.221 1.00 97.38 211 ILE A CA 1
ATOM 1677 C C . ILE A 1 211 ? 19.018 -0.781 -29.211 1.00 97.38 211 ILE A C 1
ATOM 1679 O O . ILE A 1 211 ? 19.706 -0.593 -30.215 1.00 97.38 211 ILE A O 1
ATOM 1683 N N . GLN A 1 212 ? 19.553 -1.264 -28.087 1.00 96.50 212 GLN A N 1
ATOM 1684 C CA . GLN A 1 212 ? 20.961 -1.656 -27.999 1.00 96.50 212 GLN A CA 1
ATOM 1685 C C . GLN A 1 212 ? 21.287 -2.825 -28.937 1.00 96.50 212 GLN A C 1
ATOM 1687 O O . GLN A 1 212 ? 22.324 -2.794 -29.605 1.00 96.50 212 GLN A O 1
ATOM 1692 N N . ALA A 1 213 ? 20.404 -3.823 -29.030 1.00 96.75 213 ALA A N 1
ATOM 1693 C CA . ALA A 1 213 ? 20.567 -4.958 -29.933 1.00 96.75 213 ALA A CA 1
ATOM 1694 C C . ALA A 1 213 ? 20.532 -4.526 -31.409 1.00 96.75 213 ALA A C 1
ATOM 1696 O O . ALA A 1 213 ? 21.414 -4.902 -32.184 1.00 96.75 213 ALA A O 1
ATOM 1697 N N . GLU A 1 214 ? 19.575 -3.679 -31.794 1.00 96.38 214 GLU A N 1
ATOM 1698 C CA . GLU A 1 214 ? 19.501 -3.123 -33.148 1.00 96.38 214 GLU A CA 1
ATOM 1699 C C . GLU A 1 214 ? 20.714 -2.257 -33.494 1.00 96.38 214 GLU A C 1
ATOM 1701 O O . GLU A 1 214 ? 21.263 -2.364 -34.590 1.00 96.38 214 GLU A O 1
ATOM 1706 N N . ASN A 1 215 ? 21.170 -1.413 -32.566 1.00 95.69 215 ASN A N 1
ATOM 1707 C CA . ASN A 1 215 ? 22.353 -0.582 -32.777 1.00 95.69 215 ASN A CA 1
ATOM 1708 C C . ASN A 1 215 ? 23.617 -1.424 -32.950 1.00 95.69 215 ASN A C 1
ATOM 1710 O O . ASN A 1 215 ? 24.453 -1.102 -33.796 1.00 95.69 215 ASN A O 1
ATOM 1714 N N . LYS A 1 216 ? 23.750 -2.520 -32.192 1.00 96.25 216 LYS A N 1
ATOM 1715 C CA . LYS A 1 216 ? 24.839 -3.480 -32.388 1.00 96.25 216 LYS A CA 1
ATOM 1716 C C . LYS A 1 216 ? 24.777 -4.089 -33.790 1.00 96.25 216 LYS A C 1
ATOM 1718 O O . LYS A 1 216 ? 25.772 -4.037 -34.504 1.00 96.25 216 LYS A O 1
ATOM 1723 N N . LYS A 1 217 ? 23.596 -4.545 -34.222 1.00 95.56 217 LYS A N 1
ATOM 1724 C CA . LYS A 1 217 ? 23.382 -5.091 -35.571 1.00 95.56 217 LYS A CA 1
ATOM 1725 C C . LYS A 1 217 ? 23.753 -4.089 -36.671 1.00 95.56 217 LYS A C 1
ATOM 1727 O O . LYS A 1 217 ? 24.529 -4.425 -37.557 1.00 95.56 217 LYS A O 1
ATOM 1732 N N . LYS A 1 218 ? 23.280 -2.841 -36.581 1.00 94.06 218 LYS A N 1
ATOM 1733 C CA . LYS A 1 218 ? 23.622 -1.770 -37.540 1.00 94.06 218 LYS A CA 1
ATOM 1734 C C . LYS A 1 218 ? 25.121 -1.481 -37.572 1.00 94.06 218 LYS A C 1
ATOM 1736 O O . LYS A 1 218 ? 25.682 -1.242 -38.638 1.00 94.06 218 LYS A O 1
ATOM 1741 N N . LYS A 1 219 ? 25.785 -1.492 -36.413 1.00 94.00 219 LYS A N 1
ATOM 1742 C CA . LYS A 1 219 ? 27.239 -1.305 -36.323 1.00 94.00 219 LYS A CA 1
ATOM 1743 C C . LYS A 1 219 ? 27.990 -2.447 -37.008 1.00 94.00 219 LYS A C 1
ATOM 1745 O O . LYS A 1 219 ? 28.956 -2.180 -37.722 1.00 94.00 219 LYS A O 1
ATOM 1750 N N . ASP A 1 220 ? 27.536 -3.681 -36.821 1.00 92.50 220 ASP A N 1
ATOM 1751 C CA . ASP A 1 220 ? 28.116 -4.859 -37.464 1.00 92.50 220 ASP A CA 1
ATOM 1752 C C . ASP A 1 220 ? 27.910 -4.809 -38.990 1.00 92.50 220 ASP A C 1
ATOM 1754 O O . ASP A 1 220 ? 28.870 -4.977 -39.741 1.00 92.50 220 ASP A O 1
ATOM 1758 N N . GLU A 1 221 ? 26.706 -4.461 -39.460 1.00 90.38 221 GLU A N 1
ATOM 1759 C CA . GLU A 1 221 ? 26.396 -4.245 -40.885 1.00 90.38 221 GLU A CA 1
ATOM 1760 C C . GLU A 1 221 ? 27.265 -3.141 -41.510 1.00 90.38 221 GLU A C 1
ATOM 1762 O O . GLU A 1 221 ? 27.861 -3.336 -42.573 1.00 90.38 221 GLU A O 1
ATOM 1767 N N . LEU A 1 222 ? 27.409 -1.999 -40.829 1.00 89.38 222 LEU A N 1
ATOM 1768 C CA . LEU A 1 222 ? 28.270 -0.902 -41.273 1.00 89.38 222 LEU A CA 1
ATOM 1769 C C . LEU A 1 222 ? 29.739 -1.336 -41.356 1.00 89.38 222 LEU A C 1
ATOM 1771 O O . LEU A 1 222 ? 30.446 -0.952 -42.289 1.00 89.38 222 LEU A O 1
ATOM 1775 N N . ASN A 1 223 ? 30.209 -2.136 -40.398 1.00 87.19 223 ASN A N 1
ATOM 1776 C CA . ASN A 1 223 ? 31.577 -2.641 -40.393 1.00 87.19 223 ASN A CA 1
ATOM 1777 C C . ASN A 1 223 ? 31.821 -3.612 -41.560 1.00 87.19 223 ASN A C 1
ATOM 1779 O O . ASN A 1 223 ? 32.845 -3.512 -42.235 1.00 87.19 223 ASN A O 1
ATOM 1783 N N . ILE A 1 224 ? 30.862 -4.497 -41.856 1.00 86.69 224 ILE A N 1
ATOM 1784 C CA . ILE A 1 224 ? 30.918 -5.387 -43.026 1.00 86.69 224 ILE A CA 1
ATOM 1785 C C . ILE A 1 224 ? 30.968 -4.568 -44.321 1.00 86.69 224 ILE A C 1
ATOM 1787 O O . ILE A 1 224 ? 31.821 -4.824 -45.170 1.00 86.69 224 ILE A O 1
ATOM 1791 N N . LEU A 1 225 ? 30.108 -3.555 -44.468 1.00 84.88 225 LEU A N 1
ATOM 1792 C CA . LEU A 1 225 ? 30.087 -2.703 -45.658 1.00 84.88 225 LEU A CA 1
ATOM 1793 C C . LEU A 1 225 ? 31.398 -1.924 -45.825 1.00 84.88 225 LEU A C 1
ATOM 1795 O O . LEU A 1 225 ? 31.954 -1.880 -46.925 1.00 84.88 225 LEU A O 1
ATOM 1799 N N . LYS A 1 226 ? 31.926 -1.350 -44.738 1.00 80.75 226 LYS A N 1
ATOM 1800 C CA . LYS A 1 226 ? 33.193 -0.606 -44.743 1.00 80.75 226 LYS A CA 1
ATOM 1801 C C . LYS A 1 226 ? 34.375 -1.493 -45.130 1.00 80.75 226 LYS A C 1
ATOM 1803 O O . LYS A 1 226 ? 35.229 -1.072 -45.908 1.00 80.75 226 LYS A O 1
ATOM 1808 N N . ASN A 1 227 ? 34.395 -2.721 -44.620 1.00 78.00 227 ASN A N 1
ATOM 1809 C CA . ASN A 1 227 ? 35.431 -3.707 -44.918 1.00 78.00 227 ASN A CA 1
ATOM 1810 C C . ASN A 1 227 ? 35.154 -4.479 -46.215 1.00 78.00 227 ASN A C 1
ATOM 1812 O O . ASN A 1 227 ? 35.937 -5.352 -46.591 1.00 78.00 227 ASN A O 1
ATOM 1816 N N . SER A 1 228 ? 34.061 -4.168 -46.920 1.00 83.00 228 SER A N 1
ATOM 1817 C CA . SER A 1 228 ? 33.724 -4.861 -48.151 1.00 83.00 228 SER A CA 1
ATOM 1818 C C . SER A 1 228 ? 34.792 -4.607 -49.215 1.00 83.00 228 SER A C 1
ATOM 1820 O O . SER A 1 228 ? 35.244 -3.481 -49.472 1.00 83.00 228 SER A O 1
ATOM 1822 N N . ALA A 1 229 ? 35.186 -5.688 -49.885 1.00 78.81 229 ALA A N 1
ATOM 1823 C CA . ALA A 1 229 ? 36.092 -5.620 -51.023 1.00 78.81 229 ALA A CA 1
ATOM 1824 C C . ALA A 1 229 ? 35.541 -4.700 -52.129 1.00 78.81 229 ALA A C 1
ATOM 1826 O O . ALA A 1 229 ? 36.314 -4.117 -52.881 1.00 78.81 229 ALA A O 1
ATOM 1827 N N . LEU A 1 230 ? 34.215 -4.541 -52.221 1.00 81.38 230 LEU A N 1
ATOM 1828 C CA . LEU A 1 230 ? 33.566 -3.645 -53.173 1.00 81.38 230 LEU A CA 1
ATOM 1829 C C . LEU A 1 230 ? 33.842 -2.169 -52.854 1.00 81.38 230 LEU A C 1
ATOM 1831 O O . LEU A 1 230 ? 34.315 -1.451 -53.731 1.00 81.38 230 LEU A O 1
ATOM 1835 N N . LEU A 1 231 ? 33.619 -1.726 -51.609 1.00 84.25 231 LEU A N 1
ATOM 1836 C CA . LEU A 1 231 ? 33.829 -0.326 -51.221 1.00 84.25 231 LEU A CA 1
ATOM 1837 C C . LEU A 1 231 ? 35.306 0.070 -51.319 1.00 84.25 231 LEU A C 1
ATOM 1839 O O . LEU A 1 231 ? 35.640 1.154 -51.792 1.00 84.25 231 LEU A O 1
ATOM 1843 N N . THR A 1 232 ? 36.212 -0.830 -50.932 1.00 86.06 232 THR A N 1
ATOM 1844 C CA . THR A 1 232 ? 37.656 -0.592 -51.078 1.00 86.06 232 THR A CA 1
ATOM 1845 C C . THR A 1 232 ? 38.092 -0.547 -52.545 1.00 86.06 232 THR A C 1
ATOM 1847 O O . THR A 1 232 ? 38.926 0.289 -52.895 1.00 86.06 232 THR A O 1
ATOM 1850 N N . LYS A 1 233 ? 37.517 -1.385 -53.422 1.00 86.50 233 LYS A N 1
ATOM 1851 C CA . LYS A 1 233 ? 37.738 -1.310 -54.877 1.00 86.50 233 LYS A CA 1
ATOM 1852 C C . LYS A 1 233 ? 37.209 -0.002 -55.461 1.00 86.50 233 LYS A C 1
ATOM 1854 O O . LYS A 1 233 ? 37.955 0.649 -56.181 1.00 86.50 233 LYS A O 1
ATOM 1859 N N . MET A 1 234 ? 35.991 0.409 -55.103 1.00 86.94 234 MET A N 1
ATOM 1860 C CA . MET A 1 234 ? 35.397 1.682 -55.533 1.00 86.94 234 MET A CA 1
ATOM 1861 C C . MET A 1 234 ? 36.212 2.891 -55.062 1.00 86.94 234 MET A C 1
ATOM 1863 O O . MET A 1 234 ? 36.489 3.792 -55.846 1.00 86.94 234 MET A O 1
ATOM 1867 N N . LYS A 1 235 ? 36.672 2.896 -53.803 1.00 88.06 235 LYS A N 1
ATOM 1868 C CA . LYS A 1 235 ? 37.558 3.952 -53.292 1.00 88.06 235 LYS A CA 1
ATOM 1869 C C . LYS A 1 235 ? 38.869 4.009 -54.081 1.00 88.06 235 LYS A C 1
ATOM 1871 O O . LYS A 1 235 ? 39.327 5.091 -54.427 1.00 88.06 235 LYS A O 1
ATOM 1876 N N . LYS A 1 236 ? 39.464 2.851 -54.391 1.00 89.94 236 LYS A N 1
ATOM 1877 C CA . LYS A 1 236 ? 40.690 2.771 -55.202 1.00 89.94 236 LYS A CA 1
ATOM 1878 C C . LYS A 1 236 ? 40.470 3.234 -56.643 1.00 89.94 236 LYS A C 1
ATOM 1880 O O . LYS A 1 236 ? 41.351 3.894 -57.179 1.00 89.94 236 LYS A O 1
ATOM 1885 N N . SER A 1 237 ? 39.349 2.888 -57.279 1.00 89.56 237 SER A N 1
ATOM 1886 C CA . SER A 1 237 ? 39.052 3.355 -58.639 1.00 89.56 237 SER A CA 1
ATOM 1887 C C . SER A 1 237 ? 38.806 4.859 -58.667 1.00 89.56 237 SER A C 1
ATOM 1889 O O . SER A 1 237 ? 39.382 5.535 -59.506 1.00 89.56 237 SER A O 1
ATOM 1891 N N . LEU A 1 238 ? 38.042 5.390 -57.707 1.00 90.44 238 LEU A N 1
ATOM 1892 C CA . LEU A 1 238 ? 37.808 6.828 -57.591 1.00 90.44 238 LEU A CA 1
ATOM 1893 C C . LEU A 1 238 ? 39.119 7.595 -57.383 1.00 90.44 238 LEU A C 1
ATOM 1895 O O . LEU A 1 238 ? 39.340 8.601 -58.043 1.00 90.44 238 LEU A O 1
ATOM 1899 N N . GLN A 1 239 ? 40.016 7.091 -56.530 1.00 91.19 239 GLN A N 1
ATOM 1900 C CA . GLN A 1 239 ? 41.324 7.716 -56.333 1.00 91.19 239 GLN A CA 1
ATOM 1901 C C . GLN A 1 239 ? 42.140 7.758 -57.631 1.00 91.19 239 GLN A C 1
ATOM 1903 O O . GLN A 1 239 ? 42.703 8.794 -57.956 1.00 91.19 239 GLN A O 1
ATOM 1908 N N . LYS A 1 240 ? 42.157 6.667 -58.408 1.00 91.50 240 LYS A N 1
ATOM 1909 C CA . LYS A 1 240 ? 42.857 6.635 -59.702 1.00 91.50 240 LYS A CA 1
ATOM 1910 C C . LYS A 1 240 ? 42.296 7.648 -60.702 1.00 91.50 240 LYS A C 1
ATOM 1912 O O . LYS A 1 240 ? 43.072 8.252 -61.438 1.00 91.50 240 LYS A O 1
ATOM 1917 N N . GLU A 1 241 ? 40.976 7.820 -60.741 1.00 88.50 241 GLU A N 1
ATOM 1918 C CA . GLU A 1 241 ? 40.322 8.817 -61.601 1.00 88.50 241 GLU A CA 1
ATOM 1919 C C . GLU A 1 241 ? 40.656 10.251 -61.164 1.00 88.50 241 GLU A C 1
ATOM 1921 O O . GLU A 1 241 ? 40.948 11.101 -62.007 1.00 88.50 241 GLU A O 1
ATOM 1926 N N . ILE A 1 242 ? 40.689 10.513 -59.851 1.00 86.69 242 ILE A N 1
ATOM 1927 C CA . ILE A 1 242 ? 41.124 11.804 -59.295 1.00 86.69 242 ILE A CA 1
ATOM 1928 C C . ILE A 1 242 ? 42.581 12.076 -59.681 1.00 86.69 242 ILE A C 1
ATOM 1930 O O . ILE A 1 242 ? 42.861 13.119 -60.265 1.00 86.69 242 ILE A O 1
ATOM 1934 N N . ASP A 1 243 ? 43.487 11.124 -59.438 1.00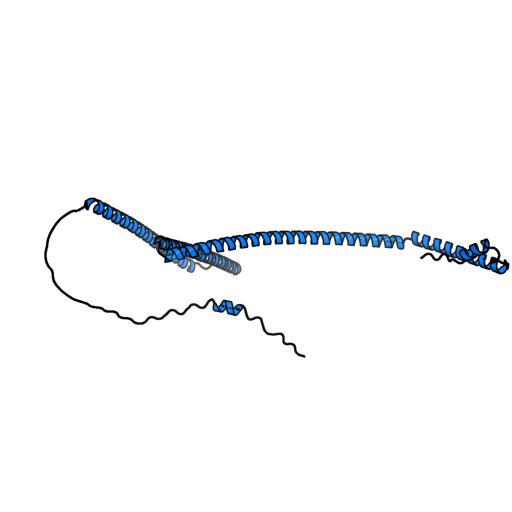 88.81 243 ASP A N 1
ATOM 1935 C CA . ASP A 1 243 ? 44.914 11.274 -59.741 1.00 88.81 243 ASP A CA 1
ATOM 1936 C C . ASP A 1 243 ? 45.140 11.530 -61.242 1.00 88.81 243 ASP A C 1
ATOM 1938 O O . ASP A 1 243 ? 45.905 12.417 -61.625 1.00 88.81 243 ASP A O 1
ATOM 1942 N N . SER A 1 244 ? 44.431 10.793 -62.106 1.00 87.56 244 SER A N 1
ATOM 1943 C CA . SER A 1 244 ? 44.496 10.970 -63.563 1.00 87.56 244 SER A CA 1
ATOM 1944 C C . SER A 1 244 ? 43.997 12.352 -63.981 1.00 87.56 244 SER A C 1
ATOM 1946 O O . SER A 1 244 ? 44.643 13.027 -64.783 1.00 87.56 244 SER A O 1
ATOM 1948 N N . THR A 1 245 ? 42.888 12.807 -63.395 1.00 86.62 245 THR A N 1
ATOM 1949 C CA . THR A 1 245 ? 42.335 14.142 -63.651 1.00 86.62 245 THR A CA 1
ATOM 1950 C C . THR A 1 245 ? 43.310 15.232 -63.211 1.00 86.62 245 THR A C 1
ATOM 1952 O O . THR A 1 245 ? 43.559 16.157 -63.978 1.00 86.62 245 THR A O 1
ATOM 1955 N N . THR A 1 246 ? 43.937 15.104 -62.039 1.00 85.62 246 THR A N 1
ATOM 1956 C CA . THR A 1 246 ? 44.950 16.056 -61.557 1.00 85.62 246 THR A CA 1
ATOM 1957 C C . THR A 1 246 ? 46.179 16.098 -62.468 1.00 85.62 246 THR A C 1
ATOM 1959 O O . THR A 1 246 ? 46.686 17.178 -62.767 1.00 85.62 246 THR A O 1
ATOM 1962 N N . ILE A 1 247 ? 46.649 14.951 -62.971 1.00 88.50 247 ILE A N 1
ATOM 1963 C CA . ILE A 1 247 ? 47.760 14.919 -63.935 1.00 88.50 247 ILE A CA 1
ATOM 1964 C C . ILE A 1 247 ? 47.369 15.647 -65.225 1.00 88.50 247 ILE A C 1
ATOM 1966 O O . ILE A 1 247 ? 48.141 16.474 -65.708 1.00 88.50 247 ILE A O 1
ATOM 1970 N N . ILE A 1 248 ? 46.175 15.386 -65.765 1.00 87.38 248 ILE A N 1
ATOM 1971 C CA . ILE A 1 248 ? 45.675 16.061 -66.972 1.00 87.38 248 ILE A CA 1
ATOM 1972 C C . ILE A 1 248 ? 45.579 17.575 -66.743 1.00 87.38 248 ILE A C 1
ATOM 1974 O O . ILE A 1 248 ? 46.048 18.342 -67.585 1.00 87.38 248 ILE A O 1
ATOM 1978 N N . GLN A 1 249 ? 45.038 18.008 -65.597 1.00 84.00 249 GLN A N 1
ATOM 1979 C CA . GLN A 1 249 ? 44.972 19.420 -65.205 1.00 84.00 249 GLN A CA 1
ATOM 1980 C C . GLN A 1 249 ? 46.367 20.062 -65.190 1.00 84.00 249 GLN A C 1
ATOM 1982 O O . GLN A 1 249 ? 46.575 21.087 -65.839 1.00 84.00 249 GLN A O 1
ATOM 1987 N N . ASN A 1 250 ? 47.341 19.425 -64.532 1.00 84.50 250 ASN A N 1
ATOM 1988 C CA . ASN A 1 250 ? 48.717 19.919 -64.443 1.00 84.50 250 ASN A CA 1
ATOM 1989 C C . ASN A 1 250 ? 49.407 19.985 -65.814 1.00 84.50 250 ASN A C 1
ATOM 1991 O O . ASN A 1 250 ? 50.094 20.957 -66.122 1.00 84.50 250 ASN A O 1
ATOM 1995 N N . VAL A 1 251 ? 49.238 18.964 -66.660 1.00 88.00 251 VAL A N 1
ATOM 1996 C CA . VAL A 1 251 ? 49.804 18.951 -68.019 1.00 88.00 251 VAL A CA 1
ATOM 1997 C C . VAL A 1 251 ? 49.200 20.074 -68.859 1.00 88.00 251 VAL A C 1
ATOM 1999 O O . VAL A 1 251 ? 49.939 20.804 -69.518 1.00 88.00 251 VAL A O 1
ATOM 2002 N N . PHE A 1 252 ? 47.880 20.260 -68.803 1.00 84.94 252 PHE A N 1
ATOM 2003 C CA . PHE A 1 252 ? 47.204 21.326 -69.537 1.00 84.94 252 PHE A CA 1
ATOM 2004 C C . PHE A 1 252 ? 47.683 22.716 -69.092 1.00 84.94 252 PHE A C 1
ATOM 2006 O O . PHE A 1 252 ? 48.016 23.546 -69.937 1.00 84.94 252 PHE A O 1
ATOM 2013 N N . GLN A 1 253 ? 47.815 22.948 -67.780 1.00 79.25 253 GLN A N 1
ATOM 2014 C CA . GLN A 1 253 ? 48.382 24.189 -67.236 1.00 79.25 253 GLN A CA 1
ATOM 2015 C C . GLN A 1 253 ? 49.813 24.436 -67.738 1.00 79.25 253 GLN A C 1
ATOM 2017 O O . GLN A 1 253 ? 50.118 25.531 -68.214 1.00 79.25 253 GLN A O 1
ATOM 2022 N N . HIS A 1 254 ? 50.689 23.424 -67.694 1.00 84.19 254 HIS A N 1
ATOM 2023 C CA . HIS A 1 254 ? 52.063 23.555 -68.186 1.00 84.19 254 HIS A CA 1
ATOM 2024 C C . HIS A 1 254 ? 52.134 23.856 -69.685 1.00 84.19 254 HIS A C 1
ATOM 2026 O O . HIS A 1 254 ? 52.956 24.676 -70.089 1.00 84.19 254 HIS A O 1
ATOM 2032 N N . ILE A 1 255 ? 51.277 23.244 -70.508 1.00 85.88 255 ILE A N 1
ATOM 2033 C CA . ILE A 1 255 ? 51.220 23.520 -71.952 1.00 85.88 255 ILE A CA 1
ATOM 2034 C C . ILE A 1 255 ? 50.830 24.977 -72.202 1.00 85.88 255 ILE A C 1
ATOM 2036 O O . ILE A 1 255 ? 51.502 25.657 -72.976 1.00 85.88 255 ILE A O 1
ATOM 2040 N N . VAL A 1 256 ? 49.789 25.477 -71.528 1.00 82.12 256 VAL A N 1
ATOM 2041 C CA . VAL A 1 256 ? 49.351 26.875 -71.668 1.00 82.12 256 VAL A CA 1
ATOM 2042 C C . VAL A 1 256 ? 50.469 27.845 -71.270 1.00 82.12 256 VAL A C 1
ATOM 2044 O O . VAL A 1 256 ? 50.735 28.803 -71.997 1.00 82.12 256 VAL A O 1
ATOM 2047 N N . MET A 1 257 ? 51.172 27.572 -70.164 1.00 78.81 257 MET A N 1
ATOM 2048 C CA . MET A 1 257 ? 52.311 28.385 -69.722 1.00 78.81 257 MET A CA 1
ATOM 2049 C C . MET A 1 257 ? 53.495 28.324 -70.703 1.00 78.81 257 MET A C 1
ATOM 2051 O O . MET A 1 257 ? 54.072 29.358 -71.038 1.00 78.81 257 MET A O 1
ATOM 2055 N N . ALA A 1 258 ? 53.855 27.134 -71.194 1.00 80.31 258 ALA A N 1
ATOM 2056 C CA . ALA A 1 258 ? 54.986 26.935 -72.103 1.00 80.31 258 ALA A CA 1
ATOM 2057 C C . ALA A 1 258 ? 54.742 27.533 -73.497 1.00 80.31 258 ALA A C 1
ATOM 2059 O O . ALA A 1 258 ? 55.667 28.063 -74.113 1.00 80.31 258 ALA A O 1
ATOM 2060 N N . ALA A 1 259 ? 53.495 27.498 -73.974 1.00 82.00 259 ALA A N 1
ATOM 2061 C CA . ALA A 1 259 ? 53.093 28.079 -75.250 1.00 82.00 259 ALA A CA 1
ATOM 2062 C C . ALA A 1 259 ? 53.097 29.622 -75.249 1.00 82.00 259 ALA A C 1
ATOM 2064 O O . ALA A 1 259 ? 52.861 30.217 -76.299 1.00 82.00 259 ALA A O 1
ATOM 2065 N N . LYS A 1 260 ? 53.366 30.273 -74.100 1.00 76.69 260 LYS A N 1
ATOM 2066 C CA . LYS A 1 260 ? 53.345 31.740 -73.920 1.00 76.69 260 LYS A CA 1
ATOM 2067 C C . LYS A 1 260 ? 52.069 32.388 -74.475 1.00 76.69 260 LYS A C 1
ATOM 2069 O O . LYS A 1 260 ? 52.101 33.510 -74.975 1.00 76.69 260 LYS A O 1
ATOM 2074 N N . ILE A 1 261 ? 50.952 31.663 -74.406 1.00 74.38 261 ILE A N 1
ATOM 2075 C CA . ILE A 1 261 ? 49.639 32.180 -74.785 1.00 74.38 261 ILE A CA 1
ATOM 2076 C C . ILE A 1 261 ? 49.284 33.241 -73.750 1.00 74.38 261 ILE A C 1
ATOM 2078 O O . ILE A 1 261 ? 49.362 32.970 -72.552 1.00 74.38 261 ILE A O 1
ATOM 2082 N N . ASP A 1 262 ? 48.908 34.438 -74.195 1.00 74.69 262 ASP A N 1
ATOM 2083 C CA . ASP A 1 262 ? 48.517 35.537 -73.310 1.00 74.69 262 ASP A CA 1
ATOM 2084 C C . ASP A 1 262 ? 47.104 35.275 -72.760 1.00 74.69 262 ASP A C 1
ATOM 2086 O O . ASP A 1 262 ? 46.105 35.878 -73.144 1.00 74.69 262 ASP A O 1
ATOM 2090 N N . TRP A 1 263 ? 47.001 34.256 -71.909 1.00 73.62 263 TRP A N 1
ATOM 2091 C CA . TRP A 1 263 ? 45.754 33.674 -71.413 1.00 73.62 263 TRP A CA 1
ATOM 2092 C C . TRP A 1 263 ? 44.934 34.634 -70.547 1.00 73.62 263 TRP A C 1
ATOM 2094 O O . TRP A 1 263 ? 43.761 34.384 -70.285 1.00 73.62 263 TRP A O 1
ATOM 2104 N N . ALA A 1 264 ? 45.540 35.740 -70.112 1.00 73.69 264 ALA A N 1
ATOM 2105 C CA . ALA A 1 264 ? 44.861 36.831 -69.431 1.00 73.69 264 ALA A CA 1
ATOM 2106 C C . ALA A 1 264 ? 44.109 37.766 -70.398 1.00 73.69 264 ALA A C 1
ATOM 2108 O O . ALA A 1 264 ? 43.216 38.486 -69.946 1.00 73.69 264 ALA A O 1
ATOM 2109 N N . ALA A 1 265 ? 44.456 37.755 -71.693 1.00 77.56 265 ALA A N 1
ATOM 2110 C CA . ALA A 1 265 ? 43.846 38.589 -72.726 1.00 77.56 265 ALA A CA 1
ATOM 2111 C C . ALA A 1 265 ? 42.528 38.009 -73.270 1.00 77.56 265 ALA A C 1
ATOM 2113 O O . ALA A 1 265 ? 41.658 38.776 -73.676 1.00 77.56 265 ALA A O 1
ATOM 2114 N N . ASP A 1 266 ? 42.353 36.681 -73.242 1.00 82.44 266 ASP A N 1
ATOM 2115 C CA . ASP A 1 266 ? 41.087 36.015 -73.571 1.00 82.44 266 ASP A CA 1
ATOM 2116 C C . ASP A 1 266 ? 40.269 35.728 -72.290 1.00 82.44 266 ASP A C 1
ATOM 2118 O O . ASP A 1 266 ? 40.658 34.876 -71.480 1.00 82.44 266 ASP A O 1
ATOM 2122 N N . PRO A 1 267 ? 39.114 36.394 -72.088 1.00 80.56 267 PRO A N 1
ATOM 2123 C CA . PRO A 1 267 ? 38.257 36.175 -70.925 1.00 80.56 267 PRO A CA 1
ATOM 2124 C C . PRO A 1 267 ? 37.764 34.728 -70.776 1.00 80.56 267 PRO A C 1
ATOM 2126 O O . PRO A 1 267 ? 37.572 34.269 -69.647 1.00 80.56 267 PRO A O 1
ATOM 2129 N N . ALA A 1 268 ? 37.560 34.006 -71.883 1.00 79.44 268 ALA A N 1
ATOM 2130 C CA . ALA A 1 268 ? 37.064 32.632 -71.859 1.00 79.44 268 ALA A CA 1
ATOM 2131 C C . ALA A 1 268 ? 38.152 31.657 -71.386 1.00 79.44 268 ALA A C 1
ATOM 2133 O O . ALA A 1 268 ? 37.911 30.827 -70.504 1.00 79.44 268 ALA A O 1
ATOM 2134 N N . LEU A 1 269 ? 39.373 31.810 -71.904 1.00 78.81 269 LEU A N 1
ATOM 2135 C CA . LEU A 1 269 ? 40.526 31.017 -71.488 1.00 78.81 269 LEU A CA 1
ATOM 2136 C C . LEU A 1 269 ? 40.909 31.286 -70.025 1.00 78.81 269 LEU A C 1
ATOM 2138 O O . LEU A 1 269 ? 41.160 30.346 -69.269 1.00 78.81 269 LEU A O 1
ATOM 2142 N N . LYS A 1 270 ? 40.857 32.550 -69.587 1.00 79.56 270 LYS A N 1
ATOM 2143 C CA . LYS A 1 270 ? 41.061 32.933 -68.183 1.00 79.56 270 LYS A CA 1
ATOM 2144 C C . LYS A 1 270 ? 40.073 32.239 -67.241 1.00 79.56 270 LYS A C 1
ATOM 2146 O O . LYS A 1 270 ? 40.471 31.762 -66.180 1.00 79.56 270 LYS A O 1
ATOM 2151 N N . ALA A 1 271 ? 38.796 32.160 -67.618 1.00 79.69 271 ALA A N 1
ATOM 2152 C CA . ALA A 1 271 ? 37.777 31.484 -66.816 1.00 79.69 271 ALA A CA 1
ATOM 2153 C C . ALA A 1 271 ? 38.028 29.970 -66.708 1.00 79.69 271 ALA A C 1
ATOM 2155 O O . ALA A 1 271 ? 37.890 29.409 -65.621 1.00 79.69 271 ALA A O 1
ATOM 2156 N N . LEU A 1 272 ? 38.442 29.323 -67.803 1.00 79.12 272 LEU A N 1
ATOM 2157 C CA . LEU A 1 272 ? 38.758 27.891 -67.823 1.00 79.12 272 LEU A CA 1
ATOM 2158 C C . LEU A 1 272 ? 39.978 27.554 -66.957 1.00 79.12 272 LEU A C 1
ATOM 2160 O O . LEU A 1 272 ? 39.930 26.608 -66.174 1.00 79.12 272 LEU A O 1
ATOM 2164 N N . ILE A 1 273 ? 41.047 28.349 -67.032 1.00 75.88 273 ILE A N 1
ATOM 2165 C CA . ILE A 1 273 ? 42.262 28.144 -66.226 1.00 75.88 273 ILE A CA 1
ATOM 2166 C C . ILE A 1 273 ? 41.974 28.340 -64.732 1.00 75.88 273 ILE A C 1
ATOM 2168 O O . ILE A 1 273 ? 42.376 27.512 -63.918 1.00 75.88 273 ILE A O 1
ATOM 2172 N N . LEU A 1 274 ? 41.198 29.366 -64.368 1.00 75.50 274 LEU A N 1
ATOM 2173 C CA . LEU A 1 274 ? 40.780 29.592 -62.978 1.00 75.50 274 LEU A CA 1
ATOM 2174 C C . LEU A 1 274 ? 39.844 28.496 -62.442 1.00 75.50 274 LEU A C 1
ATOM 2176 O O . LEU A 1 274 ? 39.782 28.269 -61.235 1.00 75.50 274 LEU A O 1
ATOM 2180 N N . GLN A 1 275 ? 39.085 27.818 -63.306 1.00 75.69 275 GLN A N 1
ATOM 2181 C CA . GLN A 1 275 ? 38.298 26.643 -62.916 1.00 75.69 275 GLN A CA 1
ATOM 2182 C C . GLN A 1 275 ? 39.170 25.397 -62.739 1.00 75.69 275 GLN A C 1
ATOM 2184 O O . GLN A 1 275 ? 38.906 24.612 -61.834 1.00 75.69 275 GLN A O 1
ATOM 2189 N N . LEU A 1 276 ? 40.216 25.240 -63.554 1.00 71.56 276 LEU A N 1
ATOM 2190 C CA . LEU A 1 276 ? 41.201 24.161 -63.438 1.00 71.56 276 LEU A CA 1
ATOM 2191 C C . LEU A 1 276 ? 42.066 24.281 -62.171 1.00 71.56 276 LEU A C 1
ATOM 2193 O O . LEU A 1 276 ? 42.528 23.267 -61.662 1.00 71.56 276 LEU A O 1
ATOM 2197 N N . GLU A 1 277 ? 42.272 25.493 -61.651 1.00 65.69 277 GLU A N 1
ATOM 2198 C CA . GLU A 1 277 ? 42.989 25.743 -60.388 1.00 65.69 277 GLU A CA 1
ATOM 2199 C C . GLU A 1 277 ? 42.178 25.328 -59.144 1.00 65.69 277 GLU A C 1
ATOM 2201 O O . GLU A 1 277 ? 42.737 25.046 -58.080 1.00 65.69 277 GLU A O 1
ATOM 2206 N N . LYS A 1 278 ? 40.847 25.231 -59.260 1.00 71.38 278 LYS A N 1
ATOM 2207 C CA . LYS A 1 278 ? 39.995 24.719 -58.182 1.00 71.38 278 LYS A CA 1
ATOM 2208 C C . LYS A 1 278 ? 40.170 23.207 -58.098 1.00 71.38 278 LYS A C 1
ATOM 2210 O O . LYS A 1 278 ? 39.489 22.453 -58.788 1.00 71.38 278 LYS A O 1
ATOM 2215 N N . ASN A 1 279 ? 41.091 22.772 -57.242 1.00 60.31 279 ASN A N 1
ATOM 2216 C CA . ASN A 1 279 ? 41.291 21.358 -56.945 1.00 60.31 279 ASN A CA 1
ATOM 2217 C C . ASN A 1 279 ? 39.950 20.676 -56.632 1.00 60.31 279 ASN A C 1
ATOM 2219 O O . ASN A 1 279 ? 39.129 21.210 -55.881 1.00 60.31 279 ASN A O 1
ATOM 2223 N N . LEU A 1 280 ? 39.755 19.467 -57.164 1.00 60.69 280 LEU A N 1
ATOM 2224 C CA . LEU A 1 280 ? 38.633 18.579 -56.839 1.00 60.69 280 LEU A CA 1
ATOM 2225 C C . LEU A 1 280 ? 38.787 17.992 -55.422 1.00 60.69 280 LEU A C 1
ATOM 2227 O O . LEU A 1 280 ? 38.682 16.787 -55.211 1.00 60.69 280 LEU A O 1
ATOM 2231 N N . SER A 1 281 ? 39.073 18.834 -54.432 1.00 49.41 281 SER A N 1
ATOM 2232 C CA . SER A 1 281 ? 39.072 18.457 -53.026 1.00 49.41 281 SER A CA 1
ATOM 2233 C C . SER A 1 281 ? 37.629 18.443 -52.533 1.00 49.41 281 SER A C 1
ATOM 2235 O O . SER A 1 281 ? 37.127 19.442 -52.016 1.00 49.41 281 SER A O 1
ATOM 2237 N N . PHE A 1 282 ? 36.949 17.317 -52.732 1.00 49.06 282 PHE A N 1
ATOM 2238 C CA . PHE A 1 282 ? 35.739 17.006 -51.981 1.00 49.06 282 PHE A CA 1
ATOM 2239 C C . PHE A 1 282 ? 36.130 16.204 -50.731 1.00 49.06 282 PHE A C 1
ATOM 2241 O O . PHE A 1 282 ? 36.999 15.335 -50.804 1.00 49.06 282 PHE A O 1
ATOM 2248 N N . ILE A 1 283 ? 35.523 16.578 -49.600 1.00 37.06 283 ILE A N 1
ATOM 2249 C CA . ILE A 1 283 ? 35.668 15.993 -48.252 1.00 37.06 283 ILE A CA 1
ATOM 2250 C C . ILE A 1 283 ? 35.497 14.470 -48.270 1.00 37.06 283 ILE A C 1
ATOM 2252 O O . ILE A 1 283 ? 34.547 13.998 -48.938 1.00 37.06 283 ILE A O 1
#

InterPro domains:
  IPR008426 Centromere protein H, C-terminal [PF05837] (79-277)
  IPR040034 Centromere protein H [PTHR48122] (49-281)

pLDDT: mean 77.15, std 22.2, range [30.05, 98.56]

Secondary structure (DSSP, 8-state):
----------SSHHHHHHTTPPPPPPPP--------------------------HHHHHHHHHHHHHHHHHHHHHHHHHHHHHHHHHHHHHHHHHHHHHHHHSS------HHHHHHHHHHHHHHHHHHHHHHHHHHHHHHHHHHHHHHHHHHTT--HHHHHHHHHHHHHHHHHHHHHHHHHHHHHHHHHHHHHHHHHHHHHHHHHHHHHHHHHHHHHHHHHHHHHHT-HHHHHHHHHHHHHHHHHHHHHHHHHHHHHHTT--TTT-HHHHHHHHHHTS-----

Radius of gyration: 55.11 Å; Cα contacts (8 Å, |Δi|>4): 24; chains: 1; bounding box: 116×80×151 Å